Protein AF-A0A944GM24-F1 (afdb_monomer)

Structure (mmCIF, N/CA/C/O backbone):
data_AF-A0A944GM24-F1
#
_entry.id   AF-A0A944GM24-F1
#
loop_
_atom_site.group_PDB
_atom_site.id
_atom_site.type_symbol
_atom_site.label_atom_id
_atom_site.label_alt_id
_atom_site.label_comp_id
_atom_site.label_asym_id
_atom_site.label_entity_id
_atom_site.label_seq_id
_atom_site.pdbx_PDB_ins_code
_atom_site.Cartn_x
_atom_site.Cartn_y
_atom_site.Cartn_z
_atom_site.occupancy
_atom_site.B_iso_or_equiv
_atom_site.auth_seq_id
_atom_site.auth_comp_id
_atom_site.auth_asym_id
_atom_site.auth_atom_id
_atom_site.pdbx_PDB_model_num
ATOM 1 N N . GLU A 1 1 ? -12.596 6.179 4.462 1.00 97.06 1 GLU A N 1
ATOM 2 C CA . GLU A 1 1 ? -11.355 6.224 5.245 1.00 97.06 1 GLU A CA 1
ATO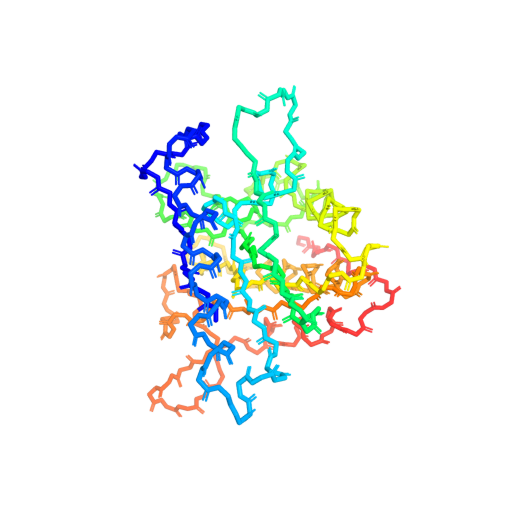M 3 C C . GLU A 1 1 ? -11.394 7.470 6.110 1.00 97.06 1 GLU A C 1
ATOM 5 O O . GLU A 1 1 ? -12.022 8.429 5.669 1.00 97.06 1 GLU A O 1
ATOM 10 N N . SER A 1 2 ? -10.866 7.433 7.333 1.00 98.25 2 SER A N 1
ATOM 11 C CA . SER A 1 2 ? -10.882 8.597 8.234 1.00 98.25 2 SER A CA 1
ATOM 12 C C . SER A 1 2 ? -9.931 9.701 7.777 1.00 98.25 2 SER A C 1
ATOM 14 O O . SER A 1 2 ? -10.325 10.863 7.761 1.00 98.25 2 SER A O 1
ATOM 16 N N . MET A 1 3 ? -8.694 9.343 7.432 1.00 98.31 3 MET A N 1
ATOM 17 C CA . MET A 1 3 ? -7.579 10.257 7.165 1.00 98.31 3 MET A CA 1
ATOM 18 C C . MET A 1 3 ? -6.589 9.622 6.175 1.00 98.31 3 MET A C 1
ATOM 20 O O . MET A 1 3 ? -6.655 8.416 5.954 1.00 98.31 3 MET A O 1
ATOM 24 N N . ASN A 1 4 ? -5.664 10.410 5.621 1.00 98.31 4 ASN A N 1
ATOM 25 C CA . ASN A 1 4 ? -4.615 9.935 4.713 1.00 98.31 4 ASN A CA 1
ATOM 26 C C . ASN A 1 4 ? -3.232 10.340 5.238 1.00 98.31 4 ASN A C 1
ATOM 28 O O . ASN A 1 4 ? -3.005 11.528 5.425 1.00 98.31 4 ASN A O 1
ATOM 32 N N . GLU A 1 5 ? -2.327 9.375 5.433 1.00 97.06 5 GLU A N 1
ATOM 33 C CA . GLU A 1 5 ? -0.905 9.604 5.766 1.00 97.06 5 GLU A CA 1
ATOM 34 C C . GLU A 1 5 ? -0.649 10.687 6.831 1.00 97.06 5 GLU A C 1
ATOM 36 O O . GLU A 1 5 ? 0.206 11.545 6.661 1.00 97.06 5 GLU A O 1
ATOM 41 N N . GLU A 1 6 ? -1.388 10.676 7.944 1.00 96.94 6 GLU A N 1
ATOM 42 C CA . GLU A 1 6 ? -1.215 11.694 8.990 1.00 96.94 6 GLU A CA 1
ATOM 43 C C . GLU A 1 6 ? 0.024 11.409 9.850 1.00 96.94 6 GLU A C 1
ATOM 45 O O . GLU A 1 6 ? 0.204 10.303 10.371 1.00 96.94 6 GLU A O 1
ATOM 50 N N . PHE A 1 7 ? 0.873 12.422 10.015 1.00 95.38 7 PHE A N 1
ATOM 51 C CA . PHE A 1 7 ? 2.084 12.417 10.840 1.00 95.38 7 PHE A CA 1
ATOM 52 C C . PHE A 1 7 ? 2.539 13.858 11.116 1.00 95.38 7 PHE A C 1
ATOM 54 O O . PHE A 1 7 ? 1.935 14.817 10.645 1.00 95.38 7 PHE A O 1
ATOM 61 N N . ASP A 1 8 ? 3.619 14.041 11.874 1.00 92.94 8 ASP A N 1
ATOM 62 C CA . ASP A 1 8 ? 4.132 15.370 12.248 1.00 92.94 8 ASP A CA 1
ATOM 63 C C . ASP A 1 8 ? 5.069 16.020 11.210 1.00 92.94 8 ASP A C 1
ATOM 65 O O . ASP A 1 8 ? 5.743 17.008 11.506 1.00 92.94 8 ASP A O 1
ATOM 69 N N . GLY A 1 9 ? 5.135 15.478 9.992 1.00 92.38 9 GLY A N 1
ATOM 70 C CA . GLY A 1 9 ? 6.045 15.950 8.947 1.00 92.38 9 GLY A CA 1
ATOM 71 C C . GLY A 1 9 ? 7.494 15.486 9.126 1.00 92.38 9 GLY A C 1
ATOM 72 O O . GLY A 1 9 ? 8.337 15.783 8.276 1.00 92.38 9 GLY A O 1
ATOM 73 N N . THR A 1 10 ? 7.805 14.737 10.190 1.00 89.56 10 THR A N 1
ATOM 74 C CA . THR A 1 10 ? 9.119 14.129 10.397 1.00 89.56 10 THR A CA 1
ATOM 75 C C . THR A 1 10 ? 9.062 12.629 10.118 1.00 89.56 10 THR A C 1
ATOM 77 O O . THR A 1 10 ? 8.205 11.905 10.614 1.00 89.56 10 THR A O 1
ATOM 80 N N . TYR A 1 11 ? 10.009 12.119 9.331 1.00 85.62 11 TYR A N 1
ATOM 81 C CA . TYR A 1 11 ? 10.118 10.681 9.033 1.00 85.62 11 TYR A CA 1
ATOM 82 C C . TYR A 1 11 ? 10.813 9.894 10.163 1.00 85.62 11 TYR A C 1
ATOM 84 O O . TYR A 1 11 ? 11.426 8.854 9.926 1.00 85.62 11 TYR A O 1
ATOM 92 N N . GLY A 1 12 ? 10.786 10.440 11.382 1.00 88.31 12 GLY A N 1
ATOM 93 C CA . GLY A 1 12 ? 11.351 9.837 12.582 1.00 88.31 12 GLY A CA 1
ATOM 94 C C . GLY A 1 12 ? 10.334 8.985 13.337 1.00 88.31 12 GLY A C 1
ATOM 95 O O . GLY A 1 12 ? 9.332 8.528 12.789 1.00 88.31 12 GLY A O 1
ATOM 96 N N . ASN A 1 13 ? 10.606 8.766 14.623 1.00 91.56 13 ASN A N 1
ATOM 97 C CA . ASN A 1 13 ? 9.678 8.062 15.503 1.00 91.56 13 ASN A CA 1
ATOM 98 C C . ASN A 1 13 ? 8.390 8.879 15.705 1.00 91.56 13 ASN A C 1
ATOM 100 O O . ASN A 1 13 ? 8.479 10.105 15.788 1.00 91.56 13 ASN A O 1
ATOM 104 N N . PRO A 1 14 ? 7.223 8.227 15.873 1.00 94.19 14 PRO A N 1
ATOM 105 C CA . PRO A 1 14 ? 5.972 8.925 16.130 1.00 94.19 14 PRO A CA 1
ATOM 106 C C . PRO A 1 14 ? 6.039 9.810 17.376 1.00 94.19 14 PRO A C 1
ATOM 108 O O . PRO A 1 14 ? 6.436 9.354 18.452 1.00 94.19 14 PRO A O 1
ATOM 111 N N . SER A 1 15 ? 5.579 11.053 17.252 1.00 95.19 15 SER A N 1
ATOM 112 C CA . SER A 1 15 ? 5.287 11.898 18.409 1.00 95.19 15 SER A CA 1
ATOM 113 C C . SER A 1 15 ? 4.112 11.314 19.194 1.00 95.19 15 SER A C 1
ATOM 115 O O . SER A 1 15 ? 3.032 11.104 18.641 1.00 95.19 15 SER A O 1
ATOM 117 N N . VAL A 1 16 ? 4.299 11.086 20.499 1.00 95.88 16 VAL A N 1
ATOM 118 C CA . VAL A 1 16 ? 3.277 10.499 21.387 1.00 95.88 16 VAL A CA 1
ATOM 119 C C . VAL A 1 16 ? 1.961 11.263 21.311 1.00 95.88 16 VAL A C 1
ATOM 121 O O . VAL A 1 16 ? 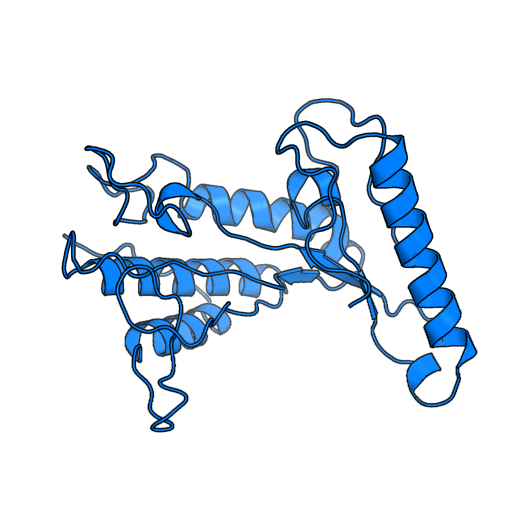0.906 10.673 21.083 1.00 95.88 16 VAL A O 1
ATOM 124 N N . THR A 1 17 ? 2.023 12.587 21.463 1.00 97.00 17 THR A N 1
ATOM 125 C CA . THR A 1 17 ? 0.839 13.449 21.434 1.00 97.00 17 THR A CA 1
ATOM 126 C C . THR A 1 17 ? 0.143 13.386 20.081 1.00 97.00 17 THR A C 1
ATOM 128 O O . THR A 1 17 ? -1.070 13.213 20.023 1.00 97.00 17 THR A O 1
ATOM 131 N N . ALA A 1 18 ? 0.897 13.493 18.985 1.00 97.06 18 ALA A N 1
ATOM 132 C CA . ALA A 1 18 ? 0.304 13.491 17.654 1.00 97.06 18 ALA A CA 1
ATOM 133 C C . ALA A 1 18 ? -0.292 12.118 17.297 1.00 97.06 18 ALA A C 1
ATOM 135 O O . ALA A 1 18 ? -1.360 12.060 16.695 1.00 97.06 18 ALA A O 1
ATOM 136 N N . TYR A 1 19 ? 0.334 11.011 17.711 1.00 97.75 19 TYR A N 1
ATOM 137 C CA . TYR A 1 19 ? -0.204 9.680 17.433 1.00 97.75 19 TYR A CA 1
ATOM 138 C C . TYR A 1 19 ? -1.477 9.410 18.251 1.00 97.75 19 TYR A C 1
ATOM 140 O O . TYR A 1 19 ? -2.454 8.876 17.727 1.00 97.75 19 TYR A O 1
ATOM 148 N N . ASN A 1 20 ? -1.527 9.860 19.508 1.00 98.19 20 ASN A N 1
ATOM 149 C CA . ASN A 1 20 ? -2.762 9.803 20.291 1.00 98.19 20 ASN A CA 1
ATOM 150 C C . ASN A 1 20 ? -3.883 10.640 19.656 1.00 98.19 20 ASN A C 1
ATOM 152 O O . ASN A 1 20 ? -5.012 10.163 19.586 1.00 98.19 20 ASN A O 1
ATOM 156 N N . ASN A 1 21 ? -3.573 11.810 19.085 1.00 98.19 21 ASN A N 1
ATOM 157 C CA . ASN A 1 21 ? -4.565 12.588 18.338 1.00 98.19 21 ASN A CA 1
ATOM 158 C C . ASN A 1 21 ? -5.114 11.816 17.125 1.00 98.19 21 ASN A C 1
ATOM 160 O O . ASN A 1 21 ? -6.315 11.853 16.883 1.00 98.19 21 ASN A O 1
ATOM 164 N N . ILE A 1 22 ? -4.276 11.076 16.386 1.00 98.38 22 ILE A N 1
ATOM 165 C CA . ILE A 1 22 ? -4.735 10.211 15.280 1.00 98.38 22 ILE A CA 1
ATOM 166 C C . ILE A 1 22 ? -5.699 9.130 15.795 1.00 98.38 22 ILE A C 1
ATOM 168 O O . ILE A 1 22 ? -6.727 8.870 15.167 1.00 98.38 22 ILE A O 1
ATOM 172 N N . ASN A 1 23 ? -5.409 8.517 16.948 1.00 98.69 23 ASN A N 1
ATOM 173 C CA . ASN A 1 23 ? -6.317 7.550 17.572 1.00 98.69 23 ASN A CA 1
ATOM 174 C C . ASN A 1 23 ? -7.663 8.200 17.953 1.00 98.69 23 ASN A C 1
ATOM 176 O O . ASN A 1 23 ? -8.719 7.637 17.653 1.00 98.69 23 ASN A O 1
ATOM 180 N N . ASP A 1 24 ? -7.640 9.406 18.526 1.00 98.75 24 ASP A N 1
ATOM 181 C CA . ASP A 1 24 ? -8.852 10.160 18.866 1.00 98.75 24 ASP A CA 1
ATOM 182 C C . ASP A 1 24 ? -9.658 10.529 17.610 1.00 98.75 24 ASP A C 1
ATOM 184 O O . ASP A 1 24 ? -10.877 10.346 17.569 1.00 98.75 24 ASP A O 1
ATOM 188 N N . TYR A 1 25 ? -8.995 10.981 16.542 1.00 98.75 25 TYR A N 1
ATOM 189 C CA . TYR A 1 25 ? -9.638 11.293 15.263 1.00 98.75 25 TYR A CA 1
ATOM 190 C C . TYR A 1 25 ? -10.283 10.059 14.627 1.00 98.75 25 TYR A C 1
ATOM 192 O O . TYR A 1 25 ? -11.400 10.148 14.110 1.00 98.75 25 TYR A O 1
ATOM 200 N N . ASN A 1 26 ? -9.638 8.893 14.714 1.00 98.88 26 ASN A N 1
ATOM 201 C CA . ASN A 1 26 ? -10.223 7.629 14.272 1.00 98.88 26 ASN A CA 1
ATOM 202 C C . ASN A 1 26 ? -11.502 7.283 15.051 1.00 98.88 26 ASN A C 1
ATOM 204 O O . ASN A 1 26 ? -12.493 6.887 14.431 1.00 98.88 26 ASN A O 1
ATOM 208 N N . GLN A 1 27 ? -11.521 7.465 16.376 1.00 98.88 27 GLN A N 1
ATOM 209 C CA . GLN A 1 27 ? -12.725 7.221 17.180 1.00 98.88 27 GLN A CA 1
ATOM 210 C C . GLN A 1 27 ? -13.845 8.212 16.837 1.00 98.88 27 GLN A C 1
ATOM 212 O O . GLN A 1 27 ? -14.970 7.790 16.569 1.00 98.88 27 GLN A O 1
ATOM 217 N N . ILE A 1 28 ? -13.531 9.510 16.752 1.00 98.81 28 ILE A N 1
ATOM 218 C CA . ILE A 1 28 ? -14.494 10.560 16.379 1.00 98.81 28 ILE A CA 1
ATOM 219 C C . ILE A 1 28 ? -15.115 10.262 15.010 1.00 98.81 28 ILE A C 1
ATOM 221 O O . ILE A 1 28 ? -16.330 10.395 14.834 1.00 98.81 28 ILE A O 1
ATOM 225 N N . PHE A 1 29 ? -14.306 9.835 14.039 1.00 98.81 29 PHE A N 1
ATOM 226 C CA . PHE A 1 29 ? -14.782 9.436 12.718 1.00 98.81 29 PHE A CA 1
ATOM 227 C C . PHE A 1 29 ? -15.780 8.274 12.792 1.00 98.81 29 PHE A C 1
ATOM 229 O O . PHE A 1 29 ? -16.861 8.361 12.202 1.00 98.81 29 PHE A O 1
ATOM 236 N N . VAL A 1 30 ? -15.446 7.205 13.523 1.00 98.75 30 VAL A N 1
ATOM 237 C CA . VAL A 1 30 ? -16.335 6.046 13.682 1.00 98.75 30 VAL A CA 1
ATOM 238 C C . VAL A 1 30 ? -17.646 6.467 14.334 1.00 98.75 30 VAL A C 1
ATOM 240 O O . VAL A 1 30 ? -18.709 6.219 13.761 1.00 98.75 30 VAL A O 1
ATOM 243 N N . ASP A 1 31 ? -17.589 7.166 15.466 1.00 98.56 31 ASP A N 1
ATOM 244 C CA . ASP A 1 31 ? -18.777 7.590 16.211 1.00 98.56 31 ASP A CA 1
ATOM 245 C C . ASP A 1 31 ? -19.690 8.471 15.355 1.00 98.56 31 ASP A C 1
ATOM 247 O O . ASP A 1 31 ? -20.898 8.237 15.276 1.00 98.56 31 ASP A O 1
ATOM 251 N N . THR A 1 32 ? -19.104 9.429 14.633 1.00 98.50 32 THR A N 1
ATOM 252 C CA . THR A 1 32 ? -19.837 10.342 13.746 1.00 98.50 32 THR A CA 1
ATOM 253 C C . THR A 1 32 ? -20.553 9.582 12.632 1.00 98.50 32 THR A C 1
ATOM 255 O O . THR A 1 32 ? -21.743 9.796 12.383 1.00 98.50 32 THR A O 1
ATOM 258 N N . VAL A 1 33 ? -19.857 8.657 11.963 1.00 98.44 33 VAL A N 1
ATOM 259 C CA . VAL A 1 33 ? -20.449 7.882 10.866 1.00 98.44 33 VAL A CA 1
ATOM 260 C C . VAL A 1 33 ? -21.531 6.934 11.386 1.00 98.44 33 VAL A C 1
ATOM 262 O O . VAL A 1 33 ? -22.576 6.796 10.746 1.00 98.44 33 VAL A O 1
ATOM 265 N N . ARG A 1 34 ? -21.334 6.304 12.550 1.00 98.25 34 ARG A N 1
ATOM 266 C CA . ARG A 1 34 ? -22.334 5.411 13.155 1.00 98.25 34 ARG A CA 1
ATOM 267 C C . ARG A 1 34 ? -23.576 6.171 13.617 1.00 98.25 34 ARG A C 1
ATOM 269 O O . ARG A 1 34 ? -24.685 5.710 13.343 1.00 98.25 34 ARG A O 1
ATOM 276 N N . ALA A 1 35 ? -23.409 7.345 14.225 1.00 97.69 35 ALA A N 1
ATOM 277 C CA . ALA A 1 35 ? -24.509 8.196 14.678 1.00 97.69 35 ALA A CA 1
ATOM 278 C C . ALA A 1 35 ? -25.410 8.677 13.528 1.00 97.69 35 ALA A C 1
ATOM 280 O O . ALA A 1 35 ? -26.613 8.843 13.718 1.00 97.69 35 ALA A O 1
ATOM 281 N N . ALA A 1 36 ? -24.865 8.829 12.316 1.00 97.94 36 ALA A N 1
ATOM 282 C CA . ALA A 1 36 ? -25.648 9.191 11.133 1.00 97.94 36 ALA A CA 1
ATOM 283 C C . ALA A 1 36 ? -26.685 8.121 10.717 1.00 97.94 36 ALA A C 1
ATOM 285 O O . ALA A 1 36 ? -27.578 8.412 9.920 1.00 97.94 36 ALA A O 1
ATOM 286 N N . GLY A 1 37 ? -26.590 6.889 11.232 1.00 95.88 37 GLY A N 1
ATOM 287 C CA . GLY A 1 37 ? -27.587 5.839 11.024 1.00 95.88 37 GLY A CA 1
ATOM 288 C C . GLY A 1 37 ? -27.744 5.380 9.566 1.00 95.88 37 GLY A C 1
ATOM 289 O O . GLY A 1 37 ? -26.858 5.532 8.720 1.00 95.88 37 GLY A O 1
ATOM 290 N N . GLY A 1 38 ? -28.880 4.743 9.264 1.00 96.62 38 GLY A N 1
ATOM 291 C CA . GLY A 1 38 ? -29.167 4.193 7.935 1.00 96.62 38 GLY A CA 1
ATOM 292 C C . GLY A 1 38 ? -28.074 3.232 7.448 1.00 96.62 38 GLY A C 1
ATOM 293 O O . GLY A 1 38 ? -27.567 2.410 8.208 1.00 96.62 38 GLY A O 1
ATOM 294 N N . LYS A 1 39 ? -27.654 3.365 6.183 1.00 96.75 39 LYS A N 1
ATOM 295 C CA . LYS A 1 39 ? -26.582 2.531 5.604 1.00 96.75 39 LYS A CA 1
ATOM 296 C C . LYS A 1 39 ? -25.211 2.742 6.259 1.00 96.75 39 LYS A C 1
ATOM 298 O O . LYS A 1 39 ? -24.320 1.923 6.058 1.00 96.75 39 LYS A O 1
ATOM 303 N N . ASN A 1 40 ? -25.018 3.821 7.019 1.00 97.81 40 ASN A N 1
ATOM 304 C CA . ASN A 1 40 ? -23.754 4.081 7.705 1.00 97.81 40 ASN A CA 1
ATOM 305 C C . ASN A 1 40 ? -23.592 3.233 8.970 1.00 97.81 40 ASN A C 1
ATOM 307 O O . ASN A 1 40 ? -22.461 2.982 9.383 1.00 97.81 40 ASN A O 1
ATOM 311 N N . ALA A 1 41 ? -24.694 2.721 9.530 1.00 95.38 41 ALA A N 1
ATOM 312 C CA . ALA A 1 41 ? -24.655 1.828 10.679 1.00 95.38 41 ALA A CA 1
ATOM 313 C C . ALA A 1 41 ? -23.935 0.508 10.367 1.00 95.38 41 ALA A C 1
ATOM 315 O O . ALA A 1 41 ? -23.308 -0.039 11.255 1.00 95.38 41 ALA A O 1
ATOM 316 N N . ASP A 1 42 ? -23.960 0.016 9.124 1.00 95.88 42 ASP A N 1
ATOM 317 C CA . ASP A 1 42 ? -23.342 -1.272 8.759 1.00 95.88 42 ASP A CA 1
ATOM 318 C C . ASP A 1 42 ? -22.222 -1.126 7.709 1.00 95.88 42 ASP A C 1
ATOM 320 O O . ASP A 1 42 ? -21.752 -2.102 7.119 1.00 95.88 42 ASP A O 1
ATOM 324 N N . ARG A 1 43 ? -21.773 0.110 7.463 1.00 98.00 43 ARG A N 1
ATOM 325 C CA . ARG A 1 43 ? -20.691 0.421 6.523 1.00 98.00 43 ARG A CA 1
ATOM 326 C C . ARG A 1 43 ? -19.339 -0.018 7.090 1.00 98.00 43 ARG A C 1
ATOM 328 O O . ARG A 1 43 ? -19.021 0.332 8.225 1.00 98.00 43 ARG A O 1
ATOM 335 N N . TYR A 1 44 ? -18.515 -0.695 6.291 1.00 98.12 44 TYR A N 1
ATOM 336 C CA . TYR A 1 44 ? -17.103 -0.878 6.637 1.00 98.12 44 TYR A CA 1
ATOM 337 C C . TYR A 1 44 ? -16.367 0.461 6.631 1.00 98.12 44 TYR A C 1
ATOM 339 O O . TYR A 1 44 ? -16.469 1.224 5.669 1.00 98.12 44 TYR A O 1
ATOM 347 N N . LEU A 1 45 ? -15.643 0.739 7.709 1.00 98.69 45 LEU A N 1
ATOM 348 C CA . LEU A 1 45 ? -14.855 1.951 7.881 1.00 98.69 45 LEU A CA 1
ATOM 349 C C . LEU A 1 45 ? -13.374 1.592 7.857 1.00 98.69 45 LEU A C 1
ATOM 351 O O . LEU A 1 45 ? -12.968 0.589 8.433 1.00 98.69 45 LEU A O 1
ATOM 355 N N . LEU A 1 46 ? -12.592 2.400 7.153 1.00 98.69 46 LEU A N 1
ATOM 356 C CA . LEU A 1 46 ? -11.156 2.216 6.980 1.00 98.69 46 LEU A CA 1
ATOM 357 C C . LEU A 1 46 ? -10.432 3.259 7.834 1.00 98.69 46 LEU A C 1
A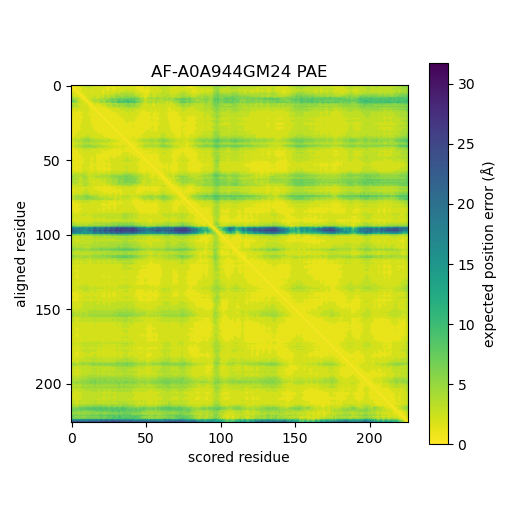TOM 359 O O . LEU A 1 46 ? -10.797 4.436 7.753 1.00 98.69 46 LEU A O 1
ATOM 363 N N . VAL A 1 47 ? -9.471 2.830 8.652 1.00 98.75 47 VAL A N 1
ATOM 364 C CA . VAL A 1 47 ? -8.736 3.698 9.587 1.00 98.75 47 VAL A CA 1
ATOM 365 C C . VAL A 1 47 ? -7.223 3.458 9.489 1.00 98.75 47 VAL A C 1
ATOM 367 O O . VAL A 1 47 ? -6.803 2.296 9.492 1.00 98.75 47 VAL A O 1
ATOM 370 N N . PRO A 1 48 ? -6.397 4.512 9.379 1.00 98.69 48 PRO A N 1
ATOM 371 C CA . PRO A 1 48 ? -4.946 4.398 9.324 1.00 98.69 48 PRO A CA 1
ATOM 372 C C . PRO A 1 48 ? -4.294 4.535 10.708 1.00 98.69 48 PRO A C 1
ATOM 374 O O . PRO A 1 48 ? -4.867 5.120 11.633 1.00 98.69 48 PRO A O 1
ATOM 377 N N . GLY A 1 49 ? -3.064 4.028 10.816 1.00 98.06 49 GLY A N 1
ATOM 378 C CA . GLY A 1 49 ? -2.108 4.403 11.862 1.00 98.06 49 GLY A CA 1
ATOM 379 C C . GLY A 1 49 ? -1.194 5.558 11.431 1.00 98.06 49 GLY A C 1
ATOM 380 O O . GLY A 1 49 ? -1.458 6.245 10.444 1.00 98.06 49 GLY A O 1
ATOM 381 N N . TRP A 1 50 ? -0.098 5.764 12.166 1.00 98.00 50 TRP A N 1
ATOM 382 C CA . TRP A 1 50 ? 0.866 6.842 11.907 1.00 98.00 50 TRP A CA 1
ATOM 383 C C . TRP A 1 50 ? 1.489 6.737 10.513 1.00 98.00 50 TRP A C 1
ATOM 385 O O . TRP A 1 50 ? 2.104 5.720 10.186 1.00 98.00 50 TRP A O 1
ATOM 395 N N . ASN A 1 51 ? 1.352 7.796 9.712 1.00 97.56 51 ASN A N 1
ATOM 396 C CA . ASN A 1 51 ? 1.854 7.906 8.341 1.00 97.56 51 ASN A CA 1
ATOM 397 C C . ASN A 1 51 ? 1.458 6.735 7.420 1.00 97.56 51 ASN A C 1
ATOM 399 O O . ASN A 1 51 ? 2.162 6.446 6.458 1.00 97.56 51 ASN A O 1
ATOM 403 N N . THR A 1 52 ? 0.400 5.981 7.751 1.00 98.31 52 THR A N 1
ATOM 404 C CA . THR A 1 52 ? 0.079 4.685 7.112 1.00 98.31 52 THR A CA 1
ATOM 405 C C . THR A 1 52 ? 1.256 3.687 7.071 1.00 98.31 52 THR A C 1
ATOM 407 O O . THR A 1 52 ? 1.251 2.736 6.287 1.00 98.31 52 THR A O 1
ATOM 410 N N . ASP A 1 53 ? 2.264 3.866 7.935 1.00 98.44 53 ASP A N 1
ATOM 411 C CA . ASP A 1 53 ? 3.454 3.019 7.995 1.00 98.44 53 ASP A CA 1
ATOM 412 C C . ASP A 1 53 ? 3.118 1.681 8.653 1.00 98.44 53 ASP A C 1
ATOM 414 O O . ASP A 1 53 ? 2.528 1.619 9.736 1.00 98.44 53 ASP A O 1
ATOM 418 N N . ILE A 1 54 ? 3.536 0.585 8.021 1.00 98.75 54 ILE A N 1
ATOM 419 C CA . ILE A 1 54 ? 3.230 -0.766 8.495 1.00 98.75 54 ILE A CA 1
ATOM 420 C C . ILE A 1 54 ? 3.853 -1.035 9.870 1.00 98.75 54 ILE A C 1
ATOM 422 O O . ILE A 1 54 ? 3.203 -1.639 10.722 1.00 98.75 54 ILE A O 1
ATOM 426 N N . ASN A 1 55 ? 5.088 -0.601 10.129 1.00 98.19 55 ASN A N 1
ATOM 427 C CA . ASN A 1 55 ? 5.764 -0.887 11.396 1.00 98.19 55 ASN A CA 1
ATOM 428 C C . ASN A 1 55 ? 5.116 -0.112 12.546 1.00 98.19 55 ASN A C 1
ATOM 430 O O . ASN A 1 55 ? 4.838 -0.697 13.590 1.00 98.19 55 ASN A O 1
ATOM 434 N N . PHE A 1 56 ? 4.834 1.178 12.354 1.00 98.12 56 PHE A N 1
ATOM 435 C CA . PHE A 1 56 ? 4.199 2.002 13.383 1.00 98.12 56 PHE A CA 1
ATOM 436 C C . PHE A 1 56 ? 2.731 1.657 13.597 1.00 98.12 56 PHE A C 1
ATOM 438 O O . PHE A 1 56 ? 2.250 1.756 14.726 1.00 98.12 56 PHE A O 1
ATOM 445 N N . THR A 1 57 ? 2.028 1.221 12.551 1.00 98.44 57 THR A N 1
ATOM 446 C CA . THR A 1 57 ? 0.643 0.754 12.665 1.00 98.44 57 THR A CA 1
ATOM 447 C C . THR A 1 57 ? 0.614 -0.562 13.446 1.00 98.44 57 THR A C 1
ATOM 449 O O . THR A 1 57 ? -0.019 -0.635 14.495 1.00 98.44 57 THR A O 1
ATOM 452 N N . THR A 1 58 ? 1.392 -1.569 13.029 1.00 98.25 58 THR A N 1
ATOM 453 C CA . THR A 1 58 ? 1.441 -2.891 13.695 1.00 98.25 58 THR A CA 1
ATOM 454 C C . THR A 1 58 ? 2.091 -2.867 15.080 1.00 98.25 58 THR A C 1
ATOM 456 O O . THR A 1 58 ? 1.890 -3.789 15.870 1.00 98.25 58 THR A O 1
ATOM 459 N N . GLY A 1 59 ? 2.880 -1.832 15.378 1.00 96.88 59 GLY A N 1
ATOM 460 C CA . GLY A 1 59 ? 3.715 -1.750 16.572 1.00 96.88 59 GLY A CA 1
ATOM 461 C C . GLY A 1 59 ? 4.959 -2.643 16.514 1.00 96.88 59 GLY A C 1
ATOM 462 O O . GLY A 1 59 ? 5.714 -2.691 17.482 1.00 96.88 59 GLY A O 1
ATOM 463 N N . GLU A 1 60 ? 5.200 -3.341 15.399 1.00 96.00 60 GLU A N 1
ATOM 464 C CA . GLU A 1 60 ? 6.368 -4.201 15.206 1.00 96.00 60 GLU A CA 1
ATOM 465 C C . GLU A 1 60 ? 7.593 -3.388 14.773 1.00 96.00 60 GLU A C 1
ATOM 467 O O . GLU A 1 60 ? 8.089 -3.487 13.642 1.00 96.00 60 GLU A O 1
ATOM 472 N N . VAL A 1 61 ? 8.101 -2.590 15.703 1.00 91.38 61 VAL A N 1
ATOM 473 C CA . VAL A 1 61 ? 9.396 -1.912 15.613 1.00 91.38 61 VAL A CA 1
ATOM 474 C C . VAL A 1 61 ? 10.391 -2.577 16.572 1.00 91.38 61 VAL A C 1
ATOM 476 O O . VAL A 1 61 ? 10.006 -3.240 17.529 1.00 91.38 61 VAL A O 1
ATOM 479 N N . GLY A 1 62 ? 11.695 -2.463 16.312 1.00 93.81 62 GLY A N 1
ATOM 480 C CA . GLY A 1 62 ? 12.742 -3.139 17.102 1.00 93.81 62 GLY A CA 1
ATOM 481 C C . GLY A 1 62 ? 12.987 -2.562 18.507 1.00 93.81 62 GLY A C 1
ATOM 482 O O . GLY A 1 62 ? 14.061 -2.774 19.062 1.00 93.81 62 GLY A O 1
ATOM 483 N N . TYR A 1 63 ? 12.047 -1.783 19.038 1.00 93.12 63 TYR A N 1
ATOM 484 C CA . TYR A 1 63 ? 12.100 -1.060 20.309 1.00 93.12 63 TYR A CA 1
ATOM 485 C C . TYR A 1 63 ? 10.666 -0.818 20.812 1.00 93.12 63 TYR A C 1
ATOM 487 O O . TYR A 1 63 ? 9.710 -1.103 20.100 1.00 93.12 63 TYR A O 1
ATOM 495 N N . GLU A 1 64 ? 10.485 -0.307 22.029 1.00 92.94 64 GLU A N 1
ATOM 496 C CA . GLU A 1 64 ? 9.140 -0.010 22.539 1.00 92.94 64 GLU A CA 1
ATOM 497 C C . GLU A 1 64 ? 8.649 1.355 22.038 1.00 92.94 64 GLU A C 1
ATOM 499 O O . GLU A 1 64 ? 9.332 2.365 22.207 1.00 92.94 64 GLU A O 1
ATOM 504 N N . LEU A 1 65 ? 7.461 1.391 21.428 1.00 93.94 65 LEU A N 1
ATOM 505 C CA . LEU A 1 65 ? 6.790 2.646 21.078 1.00 93.94 65 LEU A CA 1
ATOM 506 C C . LEU A 1 65 ? 6.046 3.210 22.285 1.00 93.94 65 LEU A C 1
ATOM 508 O O . LEU A 1 65 ? 5.241 2.511 22.898 1.00 93.94 65 LEU A O 1
ATOM 512 N N . GLU A 1 66 ? 6.243 4.498 22.548 1.00 92.81 66 GLU A N 1
ATOM 513 C CA . GLU A 1 66 ? 5.532 5.224 23.605 1.00 92.81 66 GLU A CA 1
ATOM 514 C C . GLU A 1 66 ? 4.046 5.464 23.277 1.00 92.81 66 GLU A C 1
ATOM 516 O O . GLU A 1 66 ? 3.214 5.515 24.180 1.00 92.81 66 GLU A O 1
ATOM 521 N N . ALA A 1 67 ? 3.694 5.562 21.991 1.00 93.44 67 ALA A N 1
ATOM 522 C CA . ALA A 1 67 ? 2.315 5.584 21.506 1.00 93.44 67 ALA A CA 1
ATOM 523 C C . ALA A 1 67 ? 2.137 4.582 20.363 1.00 93.44 67 ALA A C 1
ATOM 525 O O . ALA A 1 67 ? 3.015 4.430 19.511 1.00 93.44 67 ALA A O 1
ATOM 526 N N . LYS A 1 68 ? 0.997 3.890 20.351 1.00 95.38 68 LYS A N 1
ATOM 527 C CA . LYS A 1 68 ? 0.691 2.806 19.409 1.00 95.38 68 LYS A CA 1
ATOM 528 C C . LYS A 1 68 ? -0.670 3.048 18.771 1.00 95.38 68 LYS A C 1
ATOM 530 O O . LYS A 1 68 ? -1.525 3.716 19.352 1.00 95.38 68 LYS A O 1
ATOM 535 N N . PHE A 1 69 ? -0.874 2.475 17.591 1.00 98.19 69 PHE A N 1
ATOM 536 C CA . PHE A 1 69 ? -2.180 2.483 16.949 1.00 98.19 69 PHE A CA 1
ATOM 537 C C . PHE A 1 69 ? -3.218 1.762 17.817 1.00 98.19 69 PHE A C 1
ATOM 539 O O . PHE A 1 69 ? -2.980 0.648 18.294 1.00 98.19 69 PHE A O 1
ATOM 546 N N . VAL A 1 70 ? -4.384 2.385 17.977 1.00 98.12 70 VAL A N 1
ATOM 547 C CA . VAL A 1 70 ? -5.541 1.802 18.655 1.00 98.12 70 VAL A CA 1
ATOM 548 C C . VAL A 1 70 ? -6.672 1.670 17.646 1.00 98.12 70 VAL A C 1
ATOM 550 O O . VAL A 1 70 ? -7.110 2.650 17.047 1.00 98.12 70 VAL A O 1
ATOM 553 N N . ILE A 1 71 ? -7.167 0.445 17.469 1.00 98.38 71 ILE A N 1
ATOM 554 C CA . ILE A 1 71 ? -8.374 0.211 16.675 1.00 98.38 71 ILE A CA 1
ATOM 555 C C . ILE A 1 71 ? -9.547 0.873 17.416 1.00 98.38 71 ILE A C 1
ATOM 557 O O . ILE A 1 71 ? -9.767 0.538 18.584 1.00 98.38 71 ILE A O 1
ATOM 561 N N . PRO A 1 72 ? -10.299 1.788 16.777 1.00 98.19 72 PRO A N 1
ATOM 562 C CA . PRO A 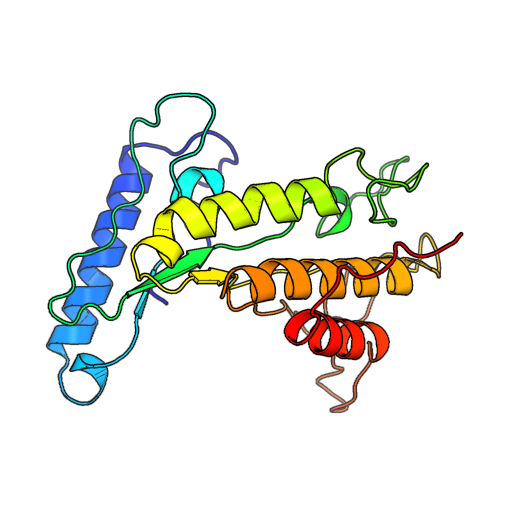1 72 ? -11.415 2.459 17.426 1.00 98.19 72 PRO A CA 1
ATOM 563 C C . PRO A 1 72 ? -12.489 1.449 17.827 1.00 98.19 72 PRO A C 1
ATOM 565 O O . PRO A 1 72 ? -12.739 0.457 17.135 1.00 98.19 72 PRO A O 1
ATOM 568 N N . ASN A 1 73 ? -13.154 1.723 18.943 1.00 97.81 73 ASN A N 1
ATOM 569 C CA . ASN A 1 73 ? -14.285 0.932 19.383 1.00 97.81 73 ASN A CA 1
ATOM 570 C C . ASN A 1 73 ? -15.446 1.118 18.399 1.00 97.81 73 ASN A C 1
ATOM 572 O O . ASN A 1 73 ? -15.968 2.219 18.230 1.00 97.81 73 ASN A O 1
ATOM 576 N N . ASP A 1 74 ? -15.862 0.023 17.772 1.00 97.25 74 ASP A N 1
ATOM 577 C CA . ASP A 1 74 ? -16.996 -0.016 16.860 1.00 97.25 74 ASP A CA 1
ATOM 578 C C . ASP A 1 74 ? -17.939 -1.141 17.275 1.00 97.25 74 ASP A C 1
ATOM 580 O O . ASP A 1 74 ? -17.642 -2.321 17.085 1.00 97.25 74 ASP A O 1
ATOM 584 N N . SER A 1 75 ? -19.125 -0.774 17.766 1.00 91.25 75 SER A N 1
ATOM 585 C CA . SER A 1 75 ? -20.184 -1.731 18.133 1.00 91.25 75 SER A CA 1
ATOM 586 C C . SER A 1 75 ? -20.592 -2.675 16.994 1.00 91.25 75 SER A C 1
ATOM 588 O O . SER A 1 75 ? -21.233 -3.699 17.227 1.00 91.25 75 SER A O 1
ATOM 590 N N . LYS A 1 76 ? -20.235 -2.333 15.752 1.00 94.50 76 LYS A N 1
ATOM 591 C CA . LYS A 1 76 ? -20.560 -3.095 14.548 1.00 94.50 76 LYS A CA 1
ATOM 592 C C . LYS A 1 76 ? -19.463 -4.067 14.139 1.00 94.50 76 LYS A C 1
ATOM 594 O O . LYS A 1 76 ? -19.742 -4.941 13.321 1.00 94.50 76 LYS A O 1
ATOM 599 N N . GLY A 1 77 ? -18.248 -3.918 14.672 1.00 94.62 77 GLY A N 1
ATOM 600 C CA . GLY A 1 77 ? -17.093 -4.734 14.300 1.00 94.62 77 GLY A CA 1
ATOM 601 C C . GLY A 1 77 ? -16.751 -4.650 12.809 1.00 94.62 77 GLY A C 1
ATOM 602 O O . GLY A 1 77 ? -16.311 -5.635 12.223 1.00 94.62 77 GLY A O 1
ATOM 603 N N . ARG A 1 78 ? -17.003 -3.504 12.161 1.00 97.56 78 ARG A N 1
ATOM 604 C CA . ARG A 1 78 ? -16.803 -3.306 10.715 1.00 97.56 78 ARG A CA 1
ATOM 605 C C . ARG A 1 78 ? -15.703 -2.284 10.456 1.00 97.56 78 ARG A C 1
ATOM 607 O O . ARG A 1 78 ? -15.894 -1.328 9.702 1.00 97.56 78 ARG A O 1
ATOM 614 N N . ILE A 1 79 ? -14.555 -2.514 11.083 1.00 98.38 79 ILE A N 1
ATOM 615 C CA . ILE A 1 79 ? -13.332 -1.734 10.903 1.00 98.38 79 ILE A CA 1
ATOM 616 C C . ILE A 1 79 ? -12.340 -2.522 10.043 1.00 98.38 79 ILE A C 1
ATOM 618 O O . ILE A 1 79 ? -12.163 -3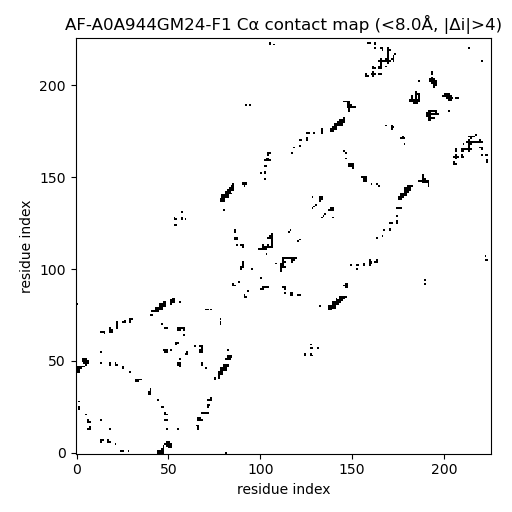.726 10.223 1.00 98.38 79 ILE A O 1
ATOM 622 N N . MET A 1 80 ? -11.702 -1.832 9.103 1.00 98.69 80 MET A N 1
ATOM 623 C CA . MET A 1 80 ? -10.546 -2.302 8.341 1.00 98.69 80 MET A CA 1
ATOM 624 C C . MET A 1 80 ? -9.370 -1.354 8.575 1.00 98.69 80 MET A C 1
ATOM 626 O O . MET A 1 80 ? -9.573 -0.172 8.858 1.00 98.69 80 MET A O 1
ATOM 630 N N . ILE A 1 81 ? -8.152 -1.870 8.445 1.00 98.81 81 ILE A N 1
ATOM 631 C CA . ILE A 1 81 ? -6.915 -1.123 8.687 1.00 98.81 81 ILE A CA 1
ATOM 632 C C . ILE A 1 81 ? -6.338 -0.634 7.361 1.00 98.81 81 ILE A C 1
ATOM 634 O O . ILE A 1 81 ? -6.243 -1.419 6.414 1.00 98.81 81 ILE A O 1
ATOM 638 N N . SER A 1 82 ? -5.960 0.643 7.308 1.00 98.69 82 SER A N 1
ATOM 639 C CA . SER A 1 82 ? -5.301 1.263 6.157 1.00 98.69 82 SER A CA 1
ATOM 640 C C . SER A 1 82 ? -3.806 1.404 6.387 1.00 98.69 82 SER A C 1
ATOM 642 O O . SER A 1 82 ? -3.381 1.895 7.435 1.00 98.69 82 SER A O 1
ATOM 644 N N . VAL A 1 83 ? -3.018 0.997 5.400 1.00 98.94 83 VAL A N 1
ATOM 645 C CA . VAL A 1 83 ? -1.564 1.201 5.338 1.00 98.94 83 VAL A CA 1
ATOM 646 C C . VAL A 1 83 ? -1.151 1.475 3.894 1.00 98.94 83 VAL A C 1
ATOM 648 O O . VAL A 1 83 ? -1.863 1.060 2.985 1.00 98.94 83 VAL A O 1
ATOM 651 N N . HIS A 1 84 ? -0.003 2.100 3.652 1.00 98.88 84 HIS A N 1
ATOM 652 C CA . HIS A 1 84 ? 0.552 2.278 2.305 1.00 98.88 84 HIS A CA 1
ATOM 653 C C . HIS A 1 84 ? 1.870 1.511 2.144 1.00 98.88 84 HIS A C 1
ATOM 655 O O . HIS A 1 84 ? 2.511 1.114 3.123 1.00 98.88 84 HIS A O 1
ATOM 661 N N . TYR A 1 85 ? 2.281 1.253 0.898 1.00 98.88 85 TYR A N 1
ATOM 662 C CA . TYR A 1 85 ? 3.506 0.512 0.606 1.00 98.88 85 TYR A CA 1
ATOM 663 C C . TYR A 1 85 ? 4.269 1.050 -0.613 1.00 98.88 85 TYR A C 1
ATOM 665 O O . TYR A 1 85 ? 3.941 0.758 -1.761 1.00 98.88 85 TYR A O 1
ATOM 673 N N . TYR A 1 86 ? 5.372 1.756 -0.350 1.00 98.50 86 TYR A N 1
ATOM 674 C CA . TYR A 1 86 ? 6.284 2.297 -1.370 1.00 98.50 86 TYR A CA 1
ATOM 675 C C . TYR A 1 86 ? 7.746 1.883 -1.136 1.00 98.50 86 TYR A C 1
ATOM 677 O O . TYR A 1 86 ? 8.672 2.663 -1.360 1.00 98.50 86 TYR A O 1
ATOM 685 N N . SER A 1 87 ? 7.978 0.663 -0.639 1.00 97.50 87 SER A N 1
ATOM 686 C CA . SER A 1 87 ? 9.334 0.171 -0.363 1.00 97.50 87 SER A CA 1
ATOM 687 C C . SER A 1 87 ? 9.909 -0.671 -1.517 1.00 97.50 87 SER A C 1
ATOM 689 O O . SER A 1 87 ? 9.207 -1.534 -2.046 1.00 97.50 87 SER A O 1
ATOM 691 N N . PRO A 1 88 ? 11.188 -0.466 -1.892 1.00 97.06 88 PRO A N 1
ATOM 692 C CA . PRO A 1 88 ? 12.078 0.586 -1.403 1.00 97.06 88 PRO A CA 1
ATOM 693 C C . PRO A 1 88 ? 11.742 1.933 -2.066 1.00 97.06 88 PRO A C 1
ATOM 695 O O . PRO A 1 88 ? 11.456 1.981 -3.268 1.00 97.06 88 PRO A O 1
ATOM 698 N N . TRP A 1 89 ? 11.816 3.032 -1.306 1.00 95.81 89 TRP A N 1
ATOM 699 C CA . TRP A 1 89 ? 11.440 4.367 -1.797 1.00 95.81 89 TRP A CA 1
ATOM 700 C C . TRP A 1 89 ? 12.271 4.796 -3.010 1.00 95.81 89 TRP A C 1
ATOM 702 O O . TRP A 1 89 ? 11.767 5.430 -3.936 1.00 95.81 89 TRP A O 1
ATOM 712 N N . GLU A 1 90 ? 13.539 4.387 -3.071 1.00 95.81 90 GLU A N 1
ATOM 713 C CA . GLU A 1 90 ? 14.428 4.692 -4.190 1.00 95.81 90 GLU A CA 1
ATOM 714 C C . GLU A 1 90 ? 13.940 4.102 -5.514 1.00 95.81 90 GLU A C 1
ATOM 716 O O . GLU A 1 90 ? 14.127 4.723 -6.559 1.00 95.81 90 GLU A O 1
ATOM 721 N N . PHE A 1 91 ? 13.280 2.941 -5.485 1.00 97.38 91 PHE A N 1
ATOM 722 C CA . PHE A 1 91 ? 12.614 2.381 -6.660 1.00 97.38 91 PHE A CA 1
ATOM 723 C C . PHE A 1 91 ? 11.232 3.015 -6.862 1.00 97.38 91 PHE A C 1
ATOM 725 O O . PHE A 1 91 ? 10.909 3.433 -7.976 1.00 97.38 91 PHE A O 1
ATOM 732 N N . CYS A 1 92 ? 10.448 3.139 -5.789 1.00 98.06 92 CYS A N 1
ATOM 733 C CA . CYS A 1 92 ? 9.025 3.447 -5.880 1.00 98.06 92 CYS A CA 1
ATOM 734 C C . CYS A 1 92 ? 8.707 4.929 -6.114 1.00 98.06 92 CYS A C 1
ATOM 736 O O . CYS A 1 92 ? 7.792 5.208 -6.881 1.00 98.06 92 CYS A O 1
ATOM 738 N N . GLY A 1 93 ? 9.450 5.862 -5.507 1.00 95.94 93 GLY A N 1
ATOM 739 C CA . GLY A 1 93 ? 9.082 7.287 -5.472 1.00 95.94 93 GLY A CA 1
ATOM 740 C C . GLY A 1 93 ? 10.234 8.294 -5.566 1.00 95.94 93 GLY A C 1
ATOM 741 O O . GLY A 1 93 ? 9.988 9.479 -5.755 1.00 95.94 93 GLY A O 1
ATOM 742 N N . SER A 1 94 ? 11.500 7.869 -5.484 1.00 94.31 94 SER A N 1
ATOM 743 C CA . SER A 1 94 ? 12.623 8.814 -5.584 1.00 94.31 94 SER A CA 1
ATOM 744 C C . SER A 1 94 ? 12.808 9.365 -7.003 1.00 94.31 94 SER A C 1
ATOM 746 O O . SER A 1 94 ? 13.175 8.637 -7.931 1.00 94.31 94 SER A O 1
ATOM 748 N N . GLU A 1 95 ? 12.609 10.676 -7.141 1.00 92.12 95 GLU A N 1
ATOM 749 C CA . GLU A 1 95 ? 12.848 11.454 -8.365 1.00 92.12 95 GLU A CA 1
ATOM 750 C C . GLU A 1 95 ? 14.293 11.982 -8.484 1.00 92.12 95 GLU A C 1
ATOM 752 O O . GLU A 1 95 ? 14.668 12.601 -9.491 1.00 92.12 95 GLU A O 1
ATOM 757 N N . GLU A 1 96 ? 15.121 11.761 -7.459 1.00 76.69 96 GLU A N 1
ATOM 758 C CA . GLU A 1 96 ? 16.451 12.358 -7.359 1.00 76.69 96 GLU A CA 1
ATOM 759 C C . GLU A 1 96 ? 17.408 11.879 -8.462 1.00 76.69 96 GLU A C 1
ATOM 761 O O . GLU A 1 96 ? 17.477 10.705 -8.825 1.00 76.69 96 GLU A O 1
ATOM 766 N N . GLN A 1 97 ? 18.220 12.812 -8.966 1.00 64.38 97 GLN A N 1
ATOM 767 C CA . GLN A 1 97 ? 19.218 12.575 -10.014 1.00 64.38 97 GLN A CA 1
ATOM 768 C C . GLN A 1 97 ? 20.598 12.253 -9.427 1.00 64.38 97 GLN A C 1
ATOM 770 O O . GLN A 1 97 ? 21.597 12.880 -9.777 1.00 64.38 97 GLN A O 1
ATOM 775 N N . LYS A 1 98 ? 20.663 11.290 -8.505 1.00 65.06 98 LYS A N 1
ATOM 776 C CA . LYS A 1 98 ? 21.949 10.783 -8.002 1.00 65.06 98 LYS A CA 1
ATOM 777 C C . LYS A 1 98 ? 22.592 9.847 -9.033 1.00 65.06 98 LYS A C 1
ATOM 779 O O . LYS A 1 98 ? 21.932 9.364 -9.953 1.00 65.06 98 LYS A O 1
ATOM 784 N N . THR A 1 99 ? 23.891 9.597 -8.892 1.00 63.44 99 THR A N 1
ATOM 785 C CA . THR A 1 99 ? 24.647 8.651 -9.735 1.00 63.44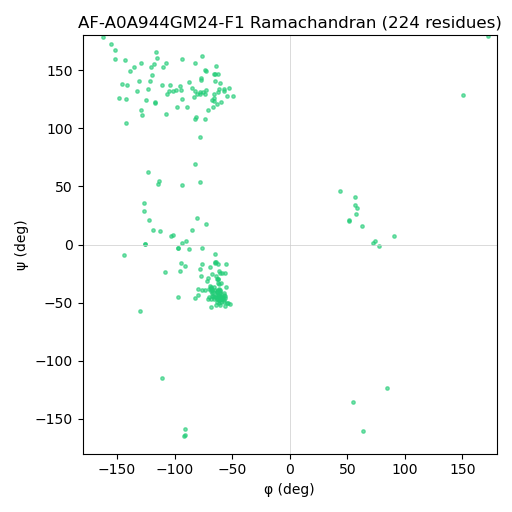 99 THR A CA 1
ATOM 786 C C . THR A 1 99 ? 24.081 7.228 -9.679 1.00 63.44 99 THR A C 1
ATOM 788 O O . THR A 1 99 ? 24.189 6.498 -10.660 1.00 63.44 99 THR A O 1
ATOM 791 N N . ASP A 1 100 ? 23.377 6.886 -8.595 1.00 78.00 100 ASP A N 1
ATOM 792 C CA . ASP A 1 100 ? 22.871 5.542 -8.295 1.00 78.00 100 ASP A CA 1
ATOM 793 C C . ASP A 1 100 ? 21.335 5.475 -8.333 1.00 78.00 100 ASP A C 1
ATOM 795 O O . ASP A 1 100 ? 20.680 5.092 -7.362 1.00 78.00 100 ASP A O 1
ATOM 799 N N . VAL A 1 101 ? 20.727 5.892 -9.451 1.00 91.12 101 VAL A N 1
ATOM 800 C CA . VAL A 1 101 ? 19.267 5.778 -9.617 1.00 91.12 101 VAL A CA 1
ATOM 801 C C . VAL A 1 101 ? 18.858 4.308 -9.600 1.00 91.12 101 VAL A C 1
ATOM 803 O O . VAL A 1 101 ? 19.266 3.537 -10.465 1.00 91.12 101 VAL A O 1
ATOM 806 N N . ILE A 1 102 ? 17.999 3.944 -8.651 1.00 95.06 102 ILE A N 1
ATOM 807 C CA . ILE A 1 102 ? 17.415 2.608 -8.548 1.00 95.06 102 ILE A CA 1
ATOM 808 C C . ILE A 1 102 ? 16.236 2.506 -9.518 1.00 95.06 102 ILE A C 1
ATOM 810 O O . ILE A 1 102 ? 15.193 3.138 -9.329 1.00 95.06 102 ILE A O 1
ATOM 814 N N . PHE A 1 103 ? 16.420 1.719 -10.576 1.00 95.56 103 PHE A N 1
ATOM 815 C CA . PHE A 1 103 ? 15.412 1.466 -11.614 1.00 95.56 103 PHE A CA 1
ATOM 816 C C . PHE A 1 103 ? 15.129 -0.027 -11.831 1.00 95.56 103 PHE A C 1
ATOM 818 O O . PHE A 1 103 ? 14.290 -0.366 -12.668 1.00 95.56 103 PHE A O 1
ATOM 825 N N . ARG A 1 104 ? 15.801 -0.911 -11.083 1.00 96.81 104 ARG A N 1
ATOM 826 C CA . ARG A 1 104 ? 15.549 -2.355 -11.041 1.00 96.81 104 ARG A CA 1
ATOM 827 C C . ARG A 1 104 ? 14.948 -2.743 -9.689 1.00 96.81 104 ARG A C 1
ATOM 829 O O . ARG A 1 104 ? 15.205 -2.080 -8.684 1.00 96.81 104 ARG A O 1
ATOM 836 N N . TRP A 1 105 ? 14.179 -3.828 -9.674 1.00 98.12 105 TRP A N 1
ATOM 837 C CA . TRP A 1 105 ? 13.554 -4.381 -8.470 1.00 98.12 105 TRP A CA 1
ATOM 838 C C . TRP A 1 105 ? 13.580 -5.909 -8.536 1.00 98.12 105 TRP A C 1
ATOM 840 O O . TRP A 1 105 ? 13.138 -6.487 -9.531 1.00 98.12 105 TRP A O 1
ATOM 850 N N . GLY A 1 106 ? 14.143 -6.538 -7.507 1.00 97.88 106 GLY A N 1
ATOM 851 C CA . GLY A 1 106 ? 14.315 -7.989 -7.396 1.00 97.88 106 GLY A CA 1
ATOM 852 C C . GLY A 1 106 ? 15.547 -8.366 -6.565 1.00 97.88 106 GLY A C 1
ATOM 853 O O . GLY A 1 106 ? 16.646 -7.885 -6.823 1.00 97.88 106 GLY A O 1
ATOM 854 N N . ASP A 1 107 ? 15.385 -9.230 -5.568 1.00 96.69 107 ASP A N 1
ATOM 855 C CA . ASP A 1 107 ? 16.400 -9.548 -4.556 1.00 96.69 107 ASP A CA 1
ATOM 856 C C . ASP A 1 107 ? 17.616 -10.291 -5.117 1.00 96.69 107 ASP A C 1
ATOM 858 O O . ASP A 1 107 ? 18.701 -10.199 -4.542 1.00 96.69 107 ASP A O 1
ATOM 862 N N . THR A 1 108 ? 17.451 -11.016 -6.225 1.00 95.88 108 THR A N 1
ATOM 863 C CA . THR A 1 108 ? 18.546 -11.722 -6.909 1.00 95.88 108 THR A CA 1
ATOM 864 C C . THR A 1 108 ? 19.184 -10.902 -8.028 1.00 95.88 108 THR A C 1
ATOM 866 O O . THR A 1 108 ? 20.056 -11.417 -8.721 1.00 95.88 108 THR A O 1
ATOM 869 N N . LEU A 1 109 ? 18.725 -9.669 -8.261 1.00 95.44 109 LEU A N 1
ATOM 870 C CA . LEU A 1 109 ? 19.327 -8.780 -9.250 1.00 95.44 109 LEU A CA 1
ATOM 871 C C . LEU A 1 109 ? 20.557 -8.082 -8.664 1.00 95.44 109 LEU A C 1
ATOM 873 O O . LEU A 1 109 ? 20.666 -7.866 -7.457 1.00 95.44 109 LEU A O 1
ATOM 877 N N . GLU A 1 110 ? 21.454 -7.663 -9.549 1.00 93.38 110 GLU A N 1
ATOM 878 C CA . GLU A 1 110 ? 22.623 -6.855 -9.213 1.00 93.38 110 GLU A CA 1
ATOM 879 C C . GLU A 1 110 ? 22.541 -5.465 -9.880 1.00 93.38 110 GLU A C 1
ATOM 881 O O . GLU A 1 110 ? 21.724 -5.212 -10.777 1.00 93.38 110 GLU A O 1
ATOM 886 N N . GLY A 1 111 ? 23.381 -4.529 -9.426 1.00 92.81 111 GLY A N 1
ATOM 887 C CA . GLY A 1 111 ? 23.453 -3.167 -9.965 1.00 92.81 111 GLY A CA 1
ATOM 888 C C . GLY A 1 111 ? 22.418 -2.215 -9.358 1.00 92.81 111 GLY A C 1
ATOM 889 O O . GLY A 1 111 ? 22.399 -2.005 -8.149 1.00 92.81 111 GLY A O 1
ATOM 890 N N . GLN A 1 112 ? 21.582 -1.590 -10.193 1.00 94.62 112 GLN A N 1
ATOM 891 C CA . GLN A 1 112 ? 20.649 -0.513 -9.813 1.00 94.62 112 GLN A CA 1
ATOM 892 C C . GLN A 1 112 ? 19.376 -1.017 -9.111 1.00 94.62 112 GLN A C 1
ATOM 894 O O . GLN A 1 112 ? 18.254 -0.696 -9.511 1.00 94.62 112 GLN A O 1
ATOM 899 N N . VAL A 1 113 ? 19.575 -1.796 -8.049 1.00 95.38 113 VAL A N 1
ATOM 900 C CA . VAL A 1 113 ? 18.567 -2.414 -7.180 1.00 95.38 113 VAL A CA 1
ATOM 901 C C . VAL A 1 113 ? 18.970 -2.235 -5.714 1.00 95.38 113 VAL A C 1
ATOM 903 O O . VAL A 1 113 ? 20.153 -2.111 -5.397 1.00 95.38 113 VAL A O 1
ATOM 906 N N . LYS A 1 114 ? 18.003 -2.211 -4.792 1.00 95.00 114 LYS A N 1
ATOM 907 C CA . LYS A 1 114 ? 18.290 -2.155 -3.350 1.00 95.00 114 LYS A CA 1
ATOM 908 C C . LYS A 1 114 ? 18.426 -3.577 -2.800 1.00 95.00 114 LYS A C 1
ATOM 910 O O . LYS A 1 114 ? 17.446 -4.317 -2.845 1.00 95.00 114 LYS A O 1
ATOM 915 N N . PRO A 1 115 ? 19.589 -3.980 -2.262 1.00 92.38 115 PRO A N 1
ATOM 916 C CA . PRO A 1 115 ? 19.772 -5.345 -1.774 1.00 92.38 115 PRO A CA 1
ATOM 917 C C . PRO A 1 115 ? 18.826 -5.674 -0.612 1.00 92.38 115 PRO A C 1
ATOM 919 O O . PRO A 1 115 ? 18.770 -4.918 0.359 1.00 92.38 115 PRO A O 1
ATOM 922 N N . ARG A 1 116 ? 18.138 -6.825 -0.682 1.00 92.00 116 ARG A N 1
ATOM 923 C CA . ARG A 1 116 ? 17.240 -7.354 0.372 1.00 92.00 116 ARG A CA 1
ATOM 924 C C . ARG A 1 116 ? 16.094 -6.411 0.764 1.00 92.00 116 ARG A C 1
ATOM 926 O O . ARG A 1 116 ? 15.634 -6.431 1.906 1.00 92.00 116 ARG A O 1
ATOM 933 N N . GLN A 1 117 ? 15.681 -5.538 -0.151 1.00 96.69 117 GLN A N 1
ATOM 934 C CA . GLN A 1 117 ? 14.567 -4.609 0.052 1.00 96.69 117 GLN A CA 1
ATOM 935 C C . GLN A 1 117 ? 13.463 -4.788 -0.997 1.00 96.69 117 GLN A C 1
ATOM 937 O O . GLN A 1 117 ? 12.672 -3.873 -1.200 1.00 96.69 117 GLN A O 1
ATOM 942 N N . ASN A 1 118 ? 13.405 -5.950 -1.655 1.00 98.19 118 ASN A N 1
ATOM 943 C CA . ASN A 1 118 ? 12.434 -6.258 -2.702 1.00 98.19 118 ASN A CA 1
ATOM 944 C C . ASN A 1 118 ? 11.444 -7.323 -2.185 1.00 98.19 118 ASN A C 1
ATOM 946 O O . ASN A 1 118 ? 10.716 -7.058 -1.229 1.00 98.19 118 ASN A O 1
ATOM 950 N N . GLU A 1 119 ? 11.430 -8.527 -2.757 1.00 98.62 119 GLU A N 1
ATOM 951 C CA . GLU A 1 119 ? 10.534 -9.638 -2.417 1.00 98.62 119 GLU A CA 1
ATOM 952 C C . GLU A 1 119 ? 10.540 -9.957 -0.921 1.00 98.62 119 GLU A C 1
ATOM 954 O O . GLU A 1 119 ? 9.488 -9.989 -0.278 1.00 98.62 119 GLU A O 1
ATOM 959 N N . SER A 1 120 ? 11.730 -10.139 -0.344 1.00 97.94 120 SER A N 1
ATOM 960 C CA . SER A 1 120 ? 11.891 -10.480 1.072 1.00 97.94 120 SER A CA 1
ATOM 961 C C . SER A 1 120 ? 11.341 -9.405 2.009 1.00 97.94 120 SER A C 1
ATOM 963 O O . SER A 1 120 ? 10.802 -9.728 3.072 1.00 97.94 120 SER A O 1
ATOM 965 N N . LEU A 1 121 ? 11.433 -8.129 1.623 1.00 98.56 121 LEU A N 1
ATOM 966 C CA . LEU A 1 121 ? 10.878 -7.030 2.405 1.00 98.56 121 LEU A CA 1
ATOM 967 C C . LEU A 1 121 ? 9.357 -6.944 2.258 1.00 98.56 121 LEU A C 1
ATOM 969 O O . LEU A 1 121 ? 8.692 -6.691 3.261 1.00 98.56 121 LEU A O 1
ATOM 973 N N . VAL A 1 122 ? 8.805 -7.179 1.061 1.00 98.81 122 VAL A N 1
ATOM 974 C CA . VAL A 1 122 ? 7.348 -7.282 0.849 1.00 98.81 122 VAL A CA 1
ATOM 975 C C . VAL A 1 122 ? 6.772 -8.361 1.760 1.00 98.81 122 VAL A C 1
ATOM 977 O O . VAL A 1 122 ? 5.863 -8.085 2.541 1.00 98.81 122 VAL A O 1
ATOM 980 N N . ASP A 1 123 ? 7.336 -9.570 1.714 1.00 98.69 123 ASP A N 1
ATOM 981 C CA . ASP A 1 123 ? 6.853 -10.686 2.525 1.00 98.69 123 ASP A CA 1
ATOM 982 C C . ASP A 1 123 ? 6.941 -10.377 4.019 1.00 98.69 123 ASP A C 1
ATOM 984 O O . ASP A 1 123 ? 5.944 -10.512 4.729 1.00 98.69 123 ASP A O 1
ATOM 988 N N . LYS A 1 124 ? 8.089 -9.862 4.479 1.00 98.62 124 LYS A N 1
ATOM 989 C CA . LYS A 1 124 ? 8.276 -9.476 5.880 1.00 98.62 124 LYS A CA 1
ATOM 990 C C . LYS A 1 124 ? 7.254 -8.434 6.329 1.00 98.62 124 LYS A C 1
ATOM 992 O O . LYS A 1 124 ? 6.714 -8.560 7.420 1.00 98.62 124 LYS A O 1
ATOM 997 N N . GLN A 1 125 ? 7.012 -7.393 5.534 1.00 98.81 125 GLN A N 1
ATOM 998 C CA . GLN A 1 125 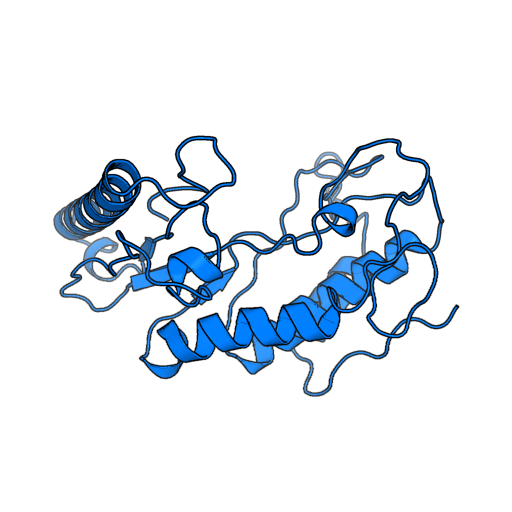? 6.070 -6.332 5.897 1.00 98.81 125 GLN A CA 1
ATOM 999 C C . GLN A 1 125 ? 4.626 -6.841 5.898 1.00 98.81 125 GLN A C 1
ATOM 1001 O O . GLN A 1 125 ? 3.858 -6.526 6.804 1.00 98.81 125 GLN A O 1
ATOM 1006 N N . PHE A 1 126 ? 4.250 -7.680 4.935 1.00 98.81 126 PHE A N 1
ATOM 1007 C CA . PHE A 1 126 ? 2.875 -8.166 4.855 1.00 98.81 126 PHE A CA 1
ATOM 1008 C C . PHE A 1 126 ? 2.590 -9.263 5.887 1.00 98.81 126 PHE A C 1
ATOM 1010 O O . PHE A 1 126 ? 1.455 -9.369 6.352 1.00 98.81 126 PHE A O 1
ATOM 1017 N N . ASP A 1 127 ? 3.601 -10.020 6.323 1.00 98.88 127 ASP A N 1
ATOM 1018 C CA . ASP A 1 127 ? 3.486 -10.919 7.478 1.00 98.88 127 ASP A CA 1
ATOM 1019 C C . ASP A 1 127 ? 3.130 -10.152 8.760 1.00 98.88 127 ASP A C 1
ATOM 1021 O O . ASP A 1 127 ? 2.269 -10.609 9.513 1.00 98.88 127 ASP A O 1
ATOM 1025 N N . LYS A 1 128 ? 3.695 -8.955 8.980 1.00 98.81 128 LYS A N 1
ATOM 1026 C CA . LYS A 1 128 ? 3.313 -8.098 10.119 1.00 98.81 128 LYS A CA 1
ATOM 1027 C C . LYS A 1 128 ? 1.833 -7.741 10.083 1.00 98.81 128 LYS A C 1
ATOM 1029 O O . LYS A 1 128 ? 1.130 -7.891 11.076 1.00 98.81 128 LYS A O 1
ATOM 1034 N N . LEU A 1 129 ? 1.331 -7.319 8.920 1.00 98.88 129 LEU A N 1
ATOM 1035 C CA . LEU A 1 129 ? -0.089 -6.992 8.739 1.00 98.88 129 LEU A CA 1
ATOM 1036 C C . LEU A 1 129 ? -0.988 -8.203 9.005 1.00 98.88 129 LEU A C 1
ATOM 1038 O O . LEU A 1 129 ? -2.025 -8.085 9.664 1.00 98.88 129 LEU A O 1
ATOM 1042 N N . TYR A 1 130 ? -0.576 -9.381 8.531 1.00 98.81 130 TYR A N 1
ATOM 1043 C CA . TYR A 1 130 ? -1.320 -10.612 8.760 1.00 98.81 130 TYR A CA 1
ATOM 1044 C C . TYR A 1 130 ? -1.386 -10.972 10.252 1.00 98.81 130 TYR A C 1
ATOM 1046 O O . TYR A 1 130 ? -2.467 -11.214 10.799 1.00 98.81 130 TYR A O 1
ATOM 1054 N N . ASN A 1 131 ? -0.238 -10.966 10.927 1.00 98.69 131 ASN A N 1
ATOM 1055 C CA . ASN A 1 131 ? -0.122 -11.326 12.339 1.00 98.69 131 ASN A CA 1
ATOM 1056 C C . ASN A 1 131 ? -0.806 -10.299 13.254 1.00 98.69 131 ASN A C 1
ATOM 1058 O O . ASN A 1 131 ? -1.454 -10.660 14.239 1.00 98.69 131 ASN A O 1
ATOM 1062 N N . ALA A 1 132 ? -0.701 -9.012 12.926 1.00 98.38 132 ALA A N 1
ATOM 1063 C CA . ALA A 1 132 ? -1.284 -7.947 13.724 1.00 98.38 132 ALA A CA 1
ATOM 1064 C C . ALA A 1 132 ? -2.811 -7.873 13.586 1.00 98.38 132 ALA A C 1
ATOM 1066 O O . ALA A 1 132 ? -3.474 -7.650 14.605 1.00 98.38 132 ALA A O 1
ATOM 1067 N N . TYR A 1 133 ? -3.358 -8.083 12.378 1.00 98.69 133 TYR A N 1
ATOM 1068 C CA . TYR A 1 133 ? -4.749 -7.736 12.049 1.00 98.69 133 TYR A CA 1
ATOM 1069 C C . TYR A 1 133 ? -5.551 -8.859 11.392 1.00 98.69 133 TYR A C 1
ATOM 1071 O O . TYR A 1 133 ? -6.575 -9.261 11.949 1.00 98.69 133 TYR A O 1
ATOM 1079 N N . ILE A 1 134 ? -5.101 -9.397 10.251 1.00 98.62 134 ILE A N 1
ATOM 1080 C CA . ILE A 1 134 ? -5.891 -10.373 9.471 1.00 98.62 134 ILE A CA 1
ATOM 1081 C C . ILE A 1 134 ? -6.186 -11.629 10.295 1.00 98.62 134 ILE A C 1
ATOM 1083 O O . ILE A 1 134 ? -7.331 -12.070 10.367 1.00 98.62 134 ILE A O 1
ATOM 1087 N N . SER A 1 135 ? -5.174 -12.178 10.973 1.00 98.44 135 SER A N 1
ATOM 1088 C CA . SER A 1 135 ? -5.316 -13.363 11.835 1.00 98.44 135 SER A CA 1
ATOM 1089 C C . SER A 1 135 ? -6.260 -13.148 13.026 1.00 98.44 135 SER A C 1
ATOM 1091 O O . SER A 1 135 ? -6.737 -14.116 13.616 1.00 98.44 135 SER A O 1
ATOM 1093 N N . LYS A 1 136 ? -6.571 -11.887 13.354 1.00 97.44 136 LYS A N 1
ATOM 1094 C CA . LYS A 1 136 ? -7.492 -11.475 14.423 1.00 97.44 136 LYS A CA 1
ATOM 1095 C C . LYS A 1 136 ? -8.860 -11.025 13.894 1.00 97.44 136 LYS A C 1
ATOM 1097 O O . LYS A 1 136 ? -9.676 -10.538 14.670 1.00 97.44 136 LYS A O 1
ATOM 1102 N N . GLY A 1 137 ? -9.116 -11.186 12.594 1.00 96.94 137 GLY A N 1
ATOM 1103 C CA . GLY A 1 137 ? -10.405 -10.894 11.964 1.00 96.94 137 GLY A CA 1
ATOM 1104 C C . GLY A 1 137 ? -10.573 -9.471 11.423 1.00 96.94 137 GLY A C 1
ATOM 1105 O O . GLY A 1 137 ? -11.667 -9.136 10.975 1.00 96.94 137 GLY A O 1
ATOM 1106 N N . TYR A 1 138 ? -9.523 -8.644 11.417 1.00 98.25 138 TYR A N 1
ATOM 1107 C CA . TYR A 1 138 ? -9.568 -7.304 10.823 1.00 98.25 138 TYR A CA 1
ATOM 1108 C C . TYR A 1 138 ? -9.076 -7.335 9.380 1.00 98.25 138 TYR A C 1
ATOM 1110 O O . TYR A 1 138 ? -7.960 -7.775 9.115 1.00 98.25 138 TYR A O 1
ATOM 1118 N N . GLY A 1 139 ? -9.888 -6.833 8.447 1.00 98.50 139 GLY A N 1
ATOM 1119 C CA . GLY A 1 139 ? -9.452 -6.636 7.064 1.00 98.50 139 GLY A CA 1
ATOM 1120 C C . GLY A 1 139 ? -8.347 -5.582 6.976 1.00 98.50 139 GLY A C 1
ATOM 1121 O O . GLY A 1 139 ? -8.351 -4.616 7.738 1.00 98.50 139 GLY A O 1
ATOM 1122 N N . VAL A 1 140 ? -7.424 -5.750 6.031 1.00 98.88 140 VAL A N 1
ATOM 1123 C CA . VAL A 1 140 ? -6.352 -4.786 5.750 1.00 98.88 140 VAL A CA 1
ATOM 1124 C C . VAL A 1 140 ? -6.432 -4.366 4.289 1.00 98.88 140 VAL A C 1
ATOM 1126 O O . VAL A 1 140 ? -6.570 -5.211 3.398 1.00 98.88 140 VAL A O 1
ATOM 1129 N N . VAL A 1 141 ? -6.328 -3.061 4.059 1.00 98.94 141 VAL A N 1
ATOM 1130 C CA . VAL A 1 141 ? -6.213 -2.459 2.734 1.00 98.94 141 VAL A CA 1
ATOM 1131 C C . VAL A 1 141 ? -4.865 -1.752 2.658 1.00 98.94 141 VAL A C 1
ATOM 1133 O O . VAL A 1 141 ? -4.582 -0.861 3.456 1.00 98.94 141 VAL A O 1
ATOM 1136 N N . ILE A 1 142 ? -4.041 -2.150 1.692 1.00 98.94 142 ILE A N 1
ATOM 1137 C CA . ILE A 1 142 ? -2.925 -1.332 1.232 1.00 98.94 142 ILE A CA 1
ATOM 1138 C C . ILE A 1 142 ? -3.531 -0.262 0.324 1.00 98.94 142 ILE A C 1
ATOM 1140 O O . ILE A 1 142 ? -3.791 -0.530 -0.853 1.00 98.94 142 ILE A O 1
ATOM 1144 N N . GLY A 1 143 ? -3.851 0.890 0.918 1.00 98.69 143 GLY A N 1
ATOM 1145 C CA . GLY A 1 143 ? -4.590 1.991 0.288 1.00 98.69 143 GLY A CA 1
ATOM 1146 C C . GLY A 1 143 ? -3.839 2.620 -0.879 1.00 98.69 143 GLY A C 1
ATOM 1147 O O . GLY A 1 143 ? -4.456 3.073 -1.839 1.00 98.69 143 GLY A O 1
ATOM 1148 N N . GLU A 1 144 ? -2.511 2.538 -0.839 1.00 98.88 144 GLU A N 1
ATOM 1149 C CA . GLU A 1 144 ? -1.645 2.950 -1.925 1.00 98.88 144 GLU A CA 1
ATOM 1150 C C . GLU A 1 144 ? -0.408 2.060 -2.021 1.00 98.88 144 GLU A C 1
ATOM 1152 O O . GLU A 1 144 ? 0.238 1.717 -1.027 1.00 98.88 144 GLU A O 1
ATOM 1157 N N . TYR A 1 145 ? -0.055 1.713 -3.252 1.00 98.94 145 TYR A N 1
ATOM 1158 C CA . TYR A 1 145 ? 1.270 1.240 -3.628 1.00 98.94 145 TYR A CA 1
ATOM 1159 C C . TYR A 1 145 ? 1.527 1.605 -5.089 1.00 98.94 145 TYR A C 1
ATOM 1161 O O . TYR A 1 145 ? 0.598 1.794 -5.877 1.00 98.94 145 TYR A O 1
ATOM 1169 N N . GLY A 1 146 ? 2.788 1.643 -5.495 1.00 98.69 146 GLY A N 1
ATOM 1170 C CA . GLY A 1 146 ? 3.125 1.865 -6.892 1.00 98.69 146 GLY A CA 1
ATOM 1171 C C . GLY A 1 146 ? 4.613 2.056 -7.100 1.00 98.69 146 GLY A C 1
ATOM 1172 O O . GLY A 1 146 ? 5.400 2.052 -6.157 1.00 98.69 146 GLY A O 1
ATOM 1173 N N . SER A 1 147 ? 5.000 2.250 -8.356 1.00 98.62 147 SER A N 1
ATOM 1174 C CA . SER A 1 147 ? 6.359 2.661 -8.701 1.00 98.62 147 SER A CA 1
ATOM 1175 C C . SER A 1 147 ? 6.345 3.653 -9.855 1.00 98.62 147 SER A C 1
ATOM 1177 O O . SER A 1 147 ? 5.606 3.473 -10.828 1.00 98.62 147 SER A O 1
ATOM 1179 N N . ILE A 1 148 ? 7.160 4.698 -9.744 1.00 98.12 148 ILE A N 1
ATOM 1180 C CA . ILE A 1 148 ? 7.298 5.742 -10.760 1.00 98.12 148 ILE A CA 1
ATOM 1181 C C . ILE A 1 148 ? 8.067 5.278 -12.001 1.00 98.12 148 ILE A C 1
ATOM 1183 O O . ILE A 1 148 ? 8.974 4.447 -11.924 1.00 98.12 148 ILE A O 1
ATOM 1187 N N . ASP A 1 149 ? 7.742 5.865 -13.153 1.00 97.69 149 ASP A N 1
ATOM 1188 C CA . ASP A 1 149 ? 8.444 5.610 -14.410 1.00 97.69 149 ASP A CA 1
ATOM 1189 C C . ASP A 1 149 ? 9.887 6.140 -14.408 1.00 97.69 149 ASP A C 1
ATOM 1191 O O . ASP A 1 149 ? 10.142 7.333 -14.212 1.00 97.69 149 ASP A O 1
ATOM 1195 N N . LYS A 1 150 ? 10.841 5.249 -14.686 1.00 96.62 150 LYS A N 1
ATOM 1196 C CA . LYS A 1 150 ? 12.265 5.559 -14.869 1.00 96.62 150 LYS A CA 1
ATOM 1197 C C . LYS A 1 150 ? 12.809 5.012 -16.191 1.00 96.62 150 LYS A C 1
ATOM 1199 O O . LYS A 1 150 ? 14.005 4.747 -16.300 1.00 96.62 150 LYS A O 1
ATOM 1204 N N . THR A 1 151 ? 11.965 4.882 -17.216 1.00 96.31 151 THR A N 1
ATOM 1205 C CA . THR A 1 151 ? 12.365 4.350 -18.536 1.00 96.31 151 THR A CA 1
ATOM 1206 C C . THR A 1 151 ? 13.435 5.196 -19.230 1.00 96.31 151 THR A C 1
ATOM 1208 O O . THR A 1 151 ? 14.234 4.683 -20.009 1.00 96.31 151 THR A O 1
ATOM 1211 N N . PHE A 1 152 ? 13.542 6.480 -18.869 1.00 94.00 152 PHE A N 1
ATOM 1212 C CA . PHE A 1 152 ? 14.632 7.362 -19.297 1.00 94.00 152 PHE A CA 1
ATOM 1213 C C . PHE A 1 152 ? 16.028 6.933 -18.792 1.00 94.00 152 PHE A C 1
ATOM 1215 O O . PHE A 1 152 ? 17.028 7.460 -19.277 1.00 94.00 152 PHE A O 1
ATOM 1222 N N . LYS A 1 153 ? 16.113 6.034 -17.798 1.00 93.75 153 LYS A N 1
ATOM 1223 C CA . LYS A 1 153 ? 17.369 5.421 -17.328 1.00 93.75 153 LYS A CA 1
ATOM 1224 C C . LYS A 1 153 ? 17.621 4.050 -17.948 1.00 93.75 153 LYS A C 1
ATOM 1226 O O . LYS A 1 153 ? 18.742 3.791 -18.369 1.00 93.75 153 LYS A O 1
ATOM 1231 N N . ASP A 1 154 ? 16.605 3.192 -17.990 1.00 94.06 154 ASP A N 1
ATOM 1232 C CA . ASP A 1 154 ? 16.662 1.858 -18.600 1.00 94.06 154 ASP A CA 1
ATOM 1233 C C . ASP A 1 154 ? 15.273 1.517 -19.152 1.00 94.06 154 ASP A C 1
ATOM 1235 O O . ASP A 1 154 ? 14.283 1.555 -18.418 1.00 94.06 154 ASP A O 1
ATOM 1239 N N . ALA A 1 155 ? 15.192 1.161 -20.436 1.00 95.31 155 ALA A N 1
ATOM 1240 C CA . ALA A 1 155 ? 13.936 0.798 -21.092 1.00 95.31 155 ALA A CA 1
ATOM 1241 C C . ALA A 1 155 ? 13.249 -0.421 -20.442 1.00 95.31 155 ALA A C 1
ATOM 1243 O O . ALA A 1 155 ? 12.029 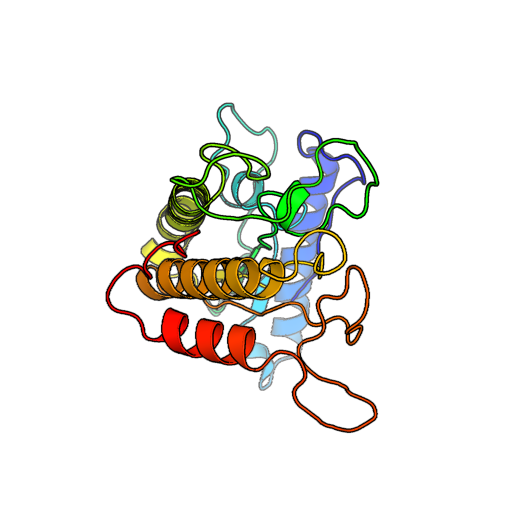-0.542 -20.510 1.00 95.31 155 ALA A O 1
ATOM 1244 N N . ARG A 1 156 ? 14.003 -1.290 -19.753 1.00 96.19 156 ARG A N 1
ATOM 1245 C CA . ARG A 1 156 ? 13.473 -2.436 -18.992 1.00 96.19 156 ARG A CA 1
ATOM 1246 C C . ARG A 1 156 ? 12.841 -2.037 -17.657 1.00 96.19 156 ARG A C 1
ATOM 1248 O O . ARG A 1 156 ? 12.308 -2.899 -16.963 1.00 96.19 156 ARG A O 1
ATOM 1255 N N . ASN A 1 157 ? 12.860 -0.757 -17.267 1.00 97.00 157 ASN A N 1
ATOM 1256 C CA . ASN A 1 157 ? 12.206 -0.310 -16.036 1.00 97.00 157 ASN A CA 1
ATOM 1257 C C . ASN A 1 157 ? 10.718 -0.701 -15.989 1.00 97.00 157 ASN A C 1
ATOM 1259 O O . ASN A 1 157 ? 10.257 -1.127 -14.934 1.00 97.00 157 ASN A O 1
ATOM 1263 N N . THR A 1 158 ? 9.994 -0.669 -17.113 1.00 97.69 158 THR A N 1
ATOM 1264 C CA . THR A 1 158 ? 8.602 -1.151 -17.181 1.00 97.69 158 THR A CA 1
ATOM 1265 C C . THR A 1 158 ? 8.476 -2.614 -16.752 1.00 97.69 158 THR A C 1
ATOM 1267 O O . THR A 1 158 ? 7.599 -2.936 -15.953 1.00 97.69 158 THR A O 1
ATOM 1270 N N . THR A 1 159 ? 9.405 -3.481 -17.170 1.00 98.31 159 THR A N 1
ATOM 1271 C CA . THR A 1 159 ? 9.457 -4.891 -16.755 1.00 98.31 159 THR A CA 1
ATOM 1272 C C . THR A 1 159 ? 9.624 -5.027 -15.243 1.00 98.31 159 THR A C 1
ATOM 1274 O O . THR A 1 159 ? 8.903 -5.797 -14.609 1.00 98.31 159 THR A O 1
ATOM 1277 N N . TYR A 1 160 ? 10.529 -4.254 -14.634 1.00 98.56 160 TYR A N 1
ATOM 1278 C CA . TYR A 1 160 ? 10.739 -4.290 -13.182 1.00 98.56 160 TYR A CA 1
ATOM 1279 C C . TYR A 1 160 ? 9.552 -3.707 -12.403 1.00 98.56 160 TYR A C 1
ATOM 1281 O O . TYR A 1 160 ? 9.201 -4.231 -11.350 1.00 98.56 160 TYR A O 1
ATOM 1289 N N . ARG A 1 161 ? 8.888 -2.666 -12.924 1.00 98.75 161 ARG A N 1
ATOM 1290 C CA . ARG A 1 161 ? 7.659 -2.097 -12.334 1.00 98.75 161 ARG A CA 1
ATOM 1291 C C . ARG A 1 161 ? 6.492 -3.082 -12.404 1.00 98.75 161 ARG A C 1
ATOM 1293 O O . ARG A 1 161 ? 5.753 -3.225 -11.432 1.00 98.75 161 ARG A O 1
ATOM 1300 N N . ALA A 1 162 ? 6.350 -3.791 -13.525 1.00 98.81 162 ALA A N 1
ATOM 1301 C CA . ALA A 1 162 ? 5.368 -4.859 -13.674 1.00 98.81 162 ALA A CA 1
ATOM 1302 C C . ALA A 1 162 ? 5.666 -6.013 -12.706 1.00 98.81 162 ALA A C 1
ATOM 1304 O O . ALA A 1 162 ? 4.764 -6.463 -12.008 1.00 98.81 162 ALA A O 1
ATOM 1305 N N . TYR A 1 163 ? 6.926 -6.435 -12.590 1.00 98.88 163 TYR A N 1
ATOM 1306 C CA . TYR A 1 163 ? 7.321 -7.480 -11.646 1.00 98.88 163 TYR A CA 1
ATOM 1307 C C . TYR A 1 163 ? 7.066 -7.090 -10.181 1.00 98.88 163 TYR A C 1
ATOM 1309 O O . TYR A 1 163 ? 6.463 -7.867 -9.442 1.00 98.88 163 TYR A O 1
ATOM 1317 N N . PHE A 1 164 ? 7.419 -5.863 -9.783 1.00 98.88 164 PHE A N 1
ATOM 1318 C CA . PHE A 1 164 ? 7.070 -5.300 -8.475 1.00 98.88 164 PHE A CA 1
ATOM 1319 C C . PHE A 1 164 ? 5.559 -5.363 -8.217 1.00 98.88 164 PHE A C 1
ATOM 1321 O O . PHE A 1 164 ? 5.123 -5.877 -7.187 1.00 98.88 164 PHE A O 1
ATOM 1328 N N . ALA A 1 165 ? 4.744 -4.889 -9.166 1.00 98.88 165 ALA A N 1
ATOM 1329 C CA . ALA A 1 165 ? 3.294 -4.900 -9.023 1.00 98.88 165 ALA A CA 1
ATOM 1330 C C . ALA A 1 165 ? 2.731 -6.328 -8.925 1.00 98.88 165 ALA A C 1
ATOM 1332 O O . ALA A 1 165 ? 1.839 -6.575 -8.114 1.00 98.88 165 ALA A O 1
ATOM 1333 N N . GLU A 1 166 ? 3.256 -7.276 -9.705 1.00 98.88 166 GLU A N 1
ATOM 1334 C CA . GLU A 1 166 ? 2.861 -8.685 -9.630 1.00 98.88 166 GLU A CA 1
ATOM 1335 C C . GLU A 1 166 ? 3.205 -9.289 -8.267 1.00 98.88 166 GLU A C 1
ATOM 1337 O O . GLU A 1 166 ? 2.342 -9.911 -7.646 1.00 98.88 166 GLU A O 1
ATOM 1342 N N . TYR A 1 167 ? 4.426 -9.064 -7.771 1.00 98.88 167 TYR A N 1
ATOM 1343 C CA . TYR A 1 167 ? 4.879 -9.618 -6.496 1.00 98.88 167 TYR A CA 1
ATOM 1344 C C . TYR A 1 167 ? 4.114 -9.026 -5.309 1.00 98.88 167 TYR A C 1
ATOM 1346 O O . TYR A 1 167 ? 3.667 -9.777 -4.444 1.00 98.88 167 TYR A O 1
ATOM 1354 N N . VAL A 1 168 ? 3.894 -7.705 -5.281 1.00 98.94 168 VAL A N 1
ATOM 1355 C CA . VAL A 1 168 ? 3.085 -7.043 -4.242 1.00 98.94 168 VAL A CA 1
ATOM 1356 C C . VAL A 1 168 ? 1.674 -7.635 -4.198 1.00 98.94 168 VAL A C 1
ATOM 1358 O O . VAL A 1 168 ? 1.204 -8.024 -3.130 1.00 98.94 168 VAL A O 1
ATOM 1361 N N . ASN A 1 169 ? 1.012 -7.785 -5.350 1.00 98.88 169 ASN A N 1
ATOM 1362 C CA . ASN A 1 169 ? -0.336 -8.360 -5.394 1.00 98.88 169 ASN A CA 1
ATOM 1363 C C . ASN A 1 169 ? -0.356 -9.848 -5.027 1.00 98.88 169 ASN A C 1
ATOM 1365 O O . ASN A 1 169 ? -1.270 -10.280 -4.330 1.00 98.88 169 ASN A O 1
ATOM 1369 N N . TYR A 1 170 ? 0.651 -10.622 -5.438 1.00 98.88 170 TYR A N 1
ATOM 1370 C CA . TYR A 1 170 ? 0.808 -12.020 -5.032 1.00 98.88 170 TYR A CA 1
ATOM 1371 C C . TYR A 1 170 ? 0.974 -12.158 -3.511 1.00 98.88 170 TYR A C 1
ATOM 1373 O O . TYR A 1 170 ? 0.256 -12.926 -2.863 1.00 98.88 170 TYR A O 1
ATOM 1381 N N . ALA A 1 171 ? 1.894 -11.391 -2.925 1.00 98.81 171 ALA A N 1
ATOM 1382 C CA . ALA A 1 171 ? 2.187 -11.447 -1.499 1.00 98.81 171 ALA A CA 1
ATOM 1383 C C . ALA A 1 171 ? 0.996 -10.979 -0.649 1.00 98.81 171 ALA A C 1
ATOM 1385 O O . ALA A 1 171 ? 0.749 -11.554 0.417 1.00 98.81 171 ALA A O 1
ATOM 1386 N N . ALA A 1 172 ? 0.255 -9.971 -1.122 1.00 98.81 172 ALA A N 1
ATOM 1387 C CA . ALA A 1 172 ? -0.973 -9.489 -0.498 1.00 98.81 172 ALA A CA 1
ATOM 1388 C C . ALA A 1 172 ? -2.104 -10.524 -0.597 1.00 98.81 172 ALA A C 1
ATOM 1390 O O . ALA A 1 172 ? -2.719 -10.863 0.416 1.00 98.81 172 ALA A O 1
ATOM 1391 N N . HIS A 1 173 ? -2.320 -11.100 -1.786 1.00 98.19 173 HIS A N 1
ATOM 1392 C CA . HIS A 1 173 ? -3.337 -12.124 -2.030 1.00 98.19 173 HIS A CA 1
ATOM 1393 C C . HIS A 1 173 ? -3.170 -13.329 -1.098 1.00 98.19 173 HIS A C 1
ATOM 1395 O O . HIS A 1 173 ? -4.126 -13.740 -0.441 1.00 98.19 173 HIS A O 1
ATOM 1401 N N . LYS A 1 174 ? -1.937 -13.833 -0.950 1.00 97.88 174 LYS A N 1
ATOM 1402 C CA . LYS A 1 174 ? -1.605 -14.949 -0.045 1.00 97.88 174 LYS A CA 1
ATOM 1403 C C . LYS A 1 174 ? -2.015 -14.692 1.415 1.00 97.88 174 LYS A C 1
ATOM 1405 O O . LYS A 1 174 ? -2.206 -15.638 2.176 1.00 97.88 174 LYS A O 1
ATOM 1410 N N . ARG A 1 175 ? -2.134 -13.422 1.809 1.00 98.31 175 ARG A N 1
ATOM 1411 C CA . ARG A 1 175 ? -2.424 -12.967 3.177 1.00 98.31 175 ARG A CA 1
ATOM 1412 C C . ARG A 1 175 ? -3.799 -12.308 3.312 1.00 98.31 175 ARG A C 1
ATOM 1414 O O . ARG A 1 175 ? -4.075 -11.728 4.356 1.00 98.31 175 ARG A O 1
ATOM 1421 N N . ASN A 1 176 ? -4.669 -12.421 2.302 1.00 97.94 176 ASN A N 1
ATOM 1422 C CA . ASN A 1 176 ? -5.994 -11.783 2.252 1.00 97.94 176 ASN A CA 1
ATOM 1423 C C . ASN A 1 176 ? -5.962 -10.251 2.417 1.00 97.94 176 ASN A C 1
ATOM 1425 O O . ASN A 1 176 ? -6.875 -9.662 2.994 1.00 97.94 176 ASN A O 1
ATOM 1429 N N . ILE A 1 177 ? -4.912 -9.607 1.912 1.00 98.75 177 ILE A N 1
ATOM 1430 C CA . ILE A 1 177 ? -4.773 -8.150 1.908 1.00 98.75 177 ILE A CA 1
ATOM 1431 C C . ILE A 1 177 ? -5.283 -7.619 0.566 1.00 98.75 177 ILE A C 1
ATOM 1433 O O . ILE A 1 177 ? -4.933 -8.147 -0.491 1.00 98.75 177 ILE A O 1
ATOM 1437 N N . VAL A 1 178 ? -6.108 -6.572 0.605 1.00 98.44 178 VAL A N 1
ATOM 1438 C CA . VAL A 1 178 ? -6.549 -5.850 -0.597 1.00 98.44 178 VAL A CA 1
ATOM 1439 C C . VAL A 1 178 ? -5.539 -4.753 -0.913 1.00 98.44 178 VAL A C 1
ATOM 1441 O O . VAL A 1 178 ? -5.063 -4.082 -0.007 1.00 98.44 178 VAL A O 1
ATOM 1444 N N . THR A 1 179 ? -5.224 -4.553 -2.186 1.00 98.69 179 THR A N 1
ATOM 1445 C CA . THR A 1 179 ? -4.265 -3.550 -2.665 1.00 98.69 179 THR A CA 1
ATOM 1446 C C . THR A 1 179 ? -4.951 -2.565 -3.605 1.00 98.69 179 THR A C 1
ATOM 1448 O O . THR A 1 179 ? -5.842 -2.932 -4.376 1.00 98.69 179 THR A O 1
ATOM 1451 N N . VAL A 1 180 ? -4.522 -1.306 -3.565 1.00 98.75 180 VAL A N 1
ATOM 1452 C CA . VAL A 1 180 ? -4.992 -0.254 -4.468 1.00 98.75 180 VAL A CA 1
ATOM 1453 C C . VAL A 1 180 ? -3.772 0.431 -5.079 1.00 98.75 180 VAL A C 1
ATOM 1455 O O . VAL A 1 180 ? -2.945 1.004 -4.376 1.00 98.75 180 VAL A O 1
ATOM 1458 N N . TYR A 1 181 ? -3.617 0.311 -6.400 1.00 98.75 181 TYR A N 1
ATOM 1459 C CA . TYR A 1 181 ? -2.489 0.919 -7.105 1.00 98.75 181 TYR A CA 1
ATOM 1460 C C . TYR A 1 181 ? -2.697 2.432 -7.199 1.00 98.75 181 TYR A C 1
ATOM 1462 O O . TYR A 1 181 ? -3.743 2.885 -7.672 1.00 98.75 181 TYR A O 1
ATOM 1470 N N . TRP A 1 182 ? -1.688 3.204 -6.806 1.00 98.81 182 TRP A N 1
ATOM 1471 C CA . TRP A 1 182 ? -1.705 4.651 -6.948 1.00 98.81 182 TRP A CA 1
ATOM 1472 C C . TRP A 1 182 ? -1.498 5.040 -8.407 1.00 98.81 182 TRP A C 1
ATOM 1474 O O . TRP A 1 182 ? -0.408 4.906 -8.949 1.00 98.81 182 TRP A O 1
ATOM 1484 N N . ASP A 1 183 ? -2.548 5.524 -9.061 1.00 98.50 183 ASP A N 1
ATOM 1485 C CA . ASP A 1 183 ? -2.483 6.110 -10.396 1.00 98.50 183 ASP A CA 1
ATOM 1486 C C . ASP A 1 183 ? -2.660 7.629 -10.254 1.00 98.50 183 ASP A C 1
ATOM 1488 O O . ASP A 1 183 ? -3.739 8.107 -9.901 1.00 98.50 183 ASP A O 1
ATOM 1492 N N . ASN A 1 184 ? -1.613 8.405 -10.543 1.00 97.50 184 ASN A N 1
ATOM 1493 C CA . ASN A 1 184 ? -1.658 9.872 -10.482 1.00 97.50 184 ASN A CA 1
ATOM 1494 C C . ASN A 1 184 ? -2.083 10.534 -11.809 1.00 97.50 184 ASN A C 1
ATOM 1496 O O . ASN A 1 184 ? -2.073 11.758 -11.921 1.00 97.50 184 ASN A O 1
ATOM 1500 N N . GLY A 1 185 ? -2.426 9.747 -12.834 1.00 97.75 185 GLY A N 1
ATOM 1501 C CA . GLY A 1 185 ? -2.783 10.223 -14.172 1.00 97.75 185 GLY A CA 1
ATOM 1502 C C . GLY A 1 185 ? -1.617 10.763 -15.008 1.00 97.75 185 GLY A C 1
ATOM 1503 O O . GLY A 1 185 ? -1.844 11.198 -16.135 1.00 97.75 185 GLY A O 1
ATOM 1504 N N . TRP A 1 186 ? -0.382 10.740 -14.497 1.00 97.38 186 TRP A N 1
ATOM 1505 C CA . TRP A 1 186 ? 0.812 11.157 -15.232 1.00 97.38 186 TRP A CA 1
ATOM 1506 C C . TRP A 1 186 ? 1.526 9.934 -15.814 1.00 97.38 186 TRP A C 1
ATOM 1508 O O . TRP A 1 186 ? 1.979 9.073 -15.065 1.00 97.38 186 TRP A O 1
ATOM 1518 N N . ASN A 1 187 ? 1.644 9.851 -17.143 1.00 95.56 187 ASN A N 1
ATOM 1519 C CA . ASN A 1 187 ? 2.309 8.735 -17.841 1.00 95.56 187 ASN A CA 1
ATOM 1520 C C . ASN A 1 187 ? 3.738 9.073 -18.314 1.00 95.56 187 ASN A C 1
ATOM 1522 O O . ASN A 1 187 ? 4.322 8.318 -19.087 1.00 95.56 187 ASN A O 1
ATOM 1526 N N . GLY A 1 188 ? 4.277 10.229 -17.914 1.00 93.69 188 GLY A N 1
ATOM 1527 C CA . GLY A 1 188 ? 5.616 10.678 -18.293 1.00 93.69 188 GLY A CA 1
ATOM 1528 C C . GLY A 1 188 ? 6.697 10.241 -17.306 1.00 93.69 188 GLY A C 1
ATOM 1529 O O . GLY A 1 188 ? 6.480 9.387 -16.450 1.00 93.69 188 GLY A O 1
ATOM 1530 N N . LYS A 1 189 ? 7.868 10.885 -17.397 1.00 95.44 189 LYS A N 1
ATOM 1531 C CA . LYS A 1 189 ? 8.974 10.710 -16.445 1.00 95.44 189 LYS A CA 1
ATOM 1532 C C . LYS A 1 189 ? 8.458 10.841 -15.009 1.00 95.44 189 LYS A C 1
ATOM 1534 O O . LYS A 1 189 ? 7.798 11.829 -14.690 1.00 95.44 189 LYS A O 1
ATOM 1539 N N . TYR A 1 190 ? 8.779 9.848 -14.185 1.00 96.69 190 TYR A N 1
ATOM 1540 C CA . TYR A 1 190 ? 8.343 9.699 -12.798 1.00 96.69 190 TYR A CA 1
ATOM 1541 C C . TYR A 1 190 ? 6.828 9.530 -12.585 1.00 96.69 190 TYR A C 1
ATOM 1543 O O . TYR A 1 190 ? 6.316 9.662 -11.480 1.00 96.69 190 TYR A O 1
ATOM 1551 N N . GLY A 1 191 ? 6.086 9.207 -13.639 1.00 97.56 191 GLY A N 1
ATOM 1552 C CA . GLY A 1 191 ? 4.652 8.976 -13.570 1.00 97.56 191 GLY A CA 1
ATOM 1553 C C . GLY A 1 191 ? 4.275 7.625 -12.983 1.00 97.56 191 GLY A C 1
ATOM 1554 O O . GLY A 1 191 ? 4.914 6.609 -13.267 1.00 97.56 191 GLY A O 1
ATOM 1555 N N . PHE A 1 192 ? 3.190 7.605 -12.211 1.00 98.31 192 PHE A N 1
ATOM 1556 C CA . PHE A 1 192 ? 2.550 6.362 -11.788 1.00 98.31 192 PHE A CA 1
ATOM 1557 C C . PHE A 1 192 ? 1.459 5.903 -12.763 1.00 98.31 192 PHE A C 1
ATOM 1559 O O . PHE A 1 192 ? 1.081 4.735 -12.727 1.00 98.31 192 PHE A O 1
ATOM 1566 N N . GLY A 1 193 ? 0.952 6.795 -13.620 1.00 98.06 193 GLY A N 1
ATOM 1567 C CA . GLY A 1 193 ? -0.256 6.579 -14.410 1.00 98.06 193 GLY A CA 1
ATOM 1568 C C . GLY A 1 193 ? -0.231 5.304 -15.256 1.00 98.06 193 GLY A C 1
A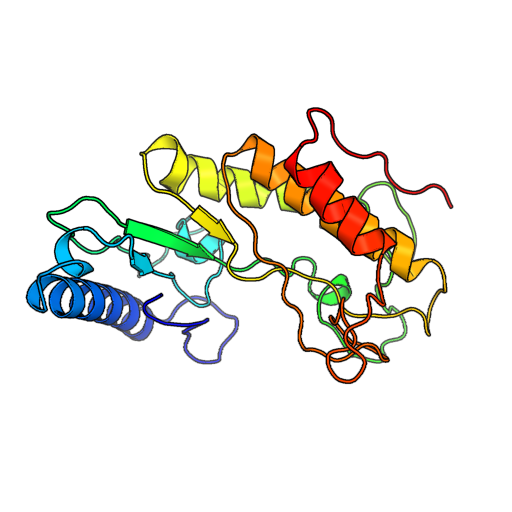TOM 1569 O O . GLY A 1 193 ? 0.679 5.100 -16.064 1.00 98.06 193 GLY A O 1
ATOM 1570 N N . LEU A 1 194 ? -1.278 4.492 -15.111 1.00 98.38 194 LEU A N 1
ATOM 1571 C CA . LEU A 1 194 ? -1.577 3.298 -15.908 1.00 98.38 194 LEU A CA 1
ATOM 1572 C C . LEU A 1 194 ? -2.537 3.599 -17.064 1.00 98.38 194 LEU A C 1
ATOM 1574 O O . LEU A 1 194 ? -2.579 2.860 -18.054 1.00 98.38 194 LEU A O 1
ATOM 1578 N N . PHE A 1 195 ? -3.304 4.682 -16.925 1.00 98.38 195 PHE A N 1
ATOM 1579 C CA . PHE A 1 195 ? -4.281 5.149 -17.899 1.00 98.38 195 PHE A CA 1
ATOM 1580 C C . PHE A 1 195 ? -3.963 6.574 -18.350 1.00 98.38 195 PHE A C 1
ATOM 1582 O O . PHE A 1 195 ? -3.616 7.429 -17.534 1.00 98.38 195 PHE A O 1
ATOM 1589 N N . ASP A 1 196 ? -4.146 6.841 -19.639 1.00 97.62 196 ASP A N 1
ATOM 1590 C CA . ASP A 1 196 ? -4.311 8.198 -20.146 1.00 97.62 196 ASP A CA 1
ATOM 1591 C C . ASP A 1 196 ? -5.776 8.584 -19.940 1.00 97.62 196 ASP A C 1
ATOM 1593 O O . ASP A 1 196 ? -6.687 8.098 -20.617 1.00 97.62 196 ASP A O 1
ATOM 1597 N N . ARG A 1 197 ? -6.007 9.472 -18.975 1.00 97.00 197 ARG A N 1
ATOM 1598 C CA . ARG A 1 197 ? -7.356 9.901 -18.589 1.00 97.00 197 ARG A CA 1
ATOM 1599 C C . ARG A 1 197 ? -7.982 10.882 -19.573 1.00 97.00 197 ARG A C 1
ATOM 1601 O O . ARG A 1 197 ? -9.191 11.077 -19.532 1.00 97.00 197 ARG A O 1
ATOM 1608 N N . LYS A 1 198 ? -7.184 11.508 -20.443 1.00 96.12 198 LYS A N 1
ATOM 1609 C CA . LYS A 1 198 ? -7.684 12.418 -21.477 1.00 96.12 198 LYS A CA 1
ATOM 1610 C C . LYS A 1 198 ? -8.230 11.630 -22.660 1.00 96.12 198 LYS A C 1
ATOM 1612 O O . LYS A 1 198 ? -9.286 11.973 -23.182 1.00 96.12 198 LYS A O 1
ATOM 1617 N N . ASN A 1 199 ? -7.508 10.592 -23.072 1.00 97.12 199 ASN A N 1
ATOM 1618 C CA . ASN A 1 199 ? -7.873 9.774 -24.228 1.00 97.12 199 ASN A CA 1
ATOM 1619 C C . ASN A 1 199 ? -8.619 8.482 -23.851 1.00 97.12 199 ASN A C 1
ATOM 1621 O O . ASN A 1 199 ? -9.055 7.757 -24.741 1.00 97.12 199 ASN A O 1
ATOM 1625 N N . CYS A 1 200 ? -8.793 8.204 -22.554 1.00 96.50 200 CYS A N 1
ATOM 1626 C CA . CYS A 1 200 ? -9.436 6.998 -22.027 1.00 96.50 200 CYS A CA 1
ATOM 1627 C C . CYS A 1 200 ? -8.769 5.702 -22.518 1.00 96.50 200 CYS A C 1
ATOM 1629 O O . CYS A 1 200 ? -9.448 4.728 -22.848 1.00 96.50 200 CYS A O 1
ATOM 1631 N N . THR A 1 201 ? -7.435 5.685 -22.575 1.00 97.88 201 THR A N 1
ATOM 1632 C CA . THR A 1 201 ? -6.648 4.539 -23.050 1.00 97.88 201 THR A CA 1
ATOM 1633 C C . THR A 1 201 ? -5.743 3.974 -21.960 1.00 97.88 201 THR A C 1
ATOM 1635 O O . THR A 1 201 ? -5.354 4.658 -21.014 1.00 97.88 201 THR A O 1
ATOM 1638 N N . VAL A 1 202 ? -5.397 2.692 -22.092 1.00 98.00 202 VAL A N 1
ATOM 1639 C CA . VAL A 1 202 ? -4.377 2.038 -21.264 1.00 98.00 202 VAL A CA 1
ATOM 1640 C C . VAL A 1 202 ? -2.990 2.388 -21.798 1.00 98.00 202 VAL A C 1
ATOM 1642 O O . VAL A 1 202 ? -2.730 2.198 -22.985 1.00 98.00 202 VAL A O 1
ATOM 1645 N N . THR A 1 203 ? -2.091 2.840 -20.925 1.00 96.81 203 THR A N 1
ATOM 1646 C CA . THR A 1 203 ? -0.698 3.174 -21.275 1.00 96.81 203 THR A CA 1
ATOM 1647 C C . THR A 1 203 ? 0.308 2.169 -20.721 1.00 96.81 203 THR A C 1
ATOM 1649 O O . THR A 1 203 ? 1.386 2.022 -21.286 1.00 96.81 203 THR A O 1
ATOM 1652 N N . GLN A 1 204 ? -0.049 1.442 -19.657 1.00 97.62 204 GLN A N 1
ATOM 1653 C CA . GLN A 1 204 ? 0.820 0.457 -19.001 1.00 97.62 204 GLN A CA 1
ATOM 1654 C C . GLN A 1 204 ? 0.163 -0.938 -18.948 1.00 97.62 204 GLN A C 1
ATOM 1656 O O . GLN A 1 204 ? -0.107 -1.465 -17.863 1.00 97.62 204 GLN A O 1
ATOM 1661 N N . PRO A 1 205 ? -0.129 -1.569 -20.105 1.00 98.12 205 PRO A N 1
ATOM 1662 C CA . PRO A 1 205 ? -0.847 -2.847 -20.151 1.00 98.12 205 PRO A CA 1
ATOM 1663 C C . PRO A 1 205 ? -0.088 -3.992 -19.463 1.00 98.12 205 PRO A C 1
ATOM 1665 O O . PRO A 1 205 ? -0.711 -4.901 -18.909 1.00 98.12 205 PRO A O 1
ATOM 1668 N N . GLU A 1 206 ? 1.246 -3.939 -19.454 1.00 98.06 206 GLU A N 1
ATOM 1669 C CA . GLU A 1 206 ? 2.104 -4.920 -18.781 1.00 98.06 206 GLU A CA 1
ATOM 1670 C C . GLU A 1 206 ? 1.929 -4.881 -17.261 1.00 98.06 206 GLU A C 1
ATOM 1672 O O . GLU A 1 206 ? 1.739 -5.929 -16.640 1.00 98.06 206 GLU A O 1
ATOM 1677 N N . ILE A 1 207 ? 1.904 -3.678 -16.674 1.00 98.62 207 ILE A N 1
ATOM 1678 C CA . ILE A 1 207 ? 1.702 -3.479 -15.233 1.00 98.62 207 ILE A CA 1
ATOM 1679 C C . ILE A 1 207 ? 0.278 -3.893 -14.841 1.00 98.62 207 ILE A C 1
ATOM 1681 O O . ILE A 1 207 ? 0.106 -4.635 -13.878 1.00 98.62 207 ILE A O 1
ATOM 1685 N N . ILE A 1 208 ? -0.746 -3.512 -15.614 1.00 98.69 208 ILE A N 1
ATOM 1686 C CA . ILE A 1 208 ? -2.136 -3.940 -15.356 1.00 98.69 208 ILE A CA 1
ATOM 1687 C C . ILE A 1 208 ? -2.255 -5.468 -15.387 1.00 98.69 208 ILE A C 1
ATOM 1689 O O . ILE A 1 208 ? -2.865 -6.072 -14.502 1.00 98.69 208 ILE A O 1
ATOM 1693 N N . SER A 1 209 ? -1.643 -6.112 -16.383 1.00 98.56 209 SER A N 1
ATOM 1694 C CA . SER A 1 209 ? -1.650 -7.572 -16.491 1.00 98.56 209 SER A CA 1
ATOM 1695 C C . SER A 1 209 ? -0.942 -8.227 -15.303 1.00 98.56 209 SER A C 1
ATOM 1697 O O . SER A 1 209 ? -1.445 -9.213 -14.768 1.00 98.56 209 SER A O 1
ATOM 1699 N N . ALA A 1 210 ? 0.185 -7.666 -14.860 1.00 98.69 210 ALA A N 1
ATOM 1700 C CA . ALA A 1 210 ? 0.909 -8.098 -13.667 1.00 98.69 210 ALA A CA 1
ATOM 1701 C C . ALA A 1 210 ? 0.065 -8.000 -12.387 1.00 98.69 210 ALA A C 1
ATOM 1703 O O . ALA A 1 210 ? 0.013 -8.963 -11.625 1.00 98.69 210 ALA A O 1
ATOM 1704 N N . ILE A 1 211 ? -0.656 -6.892 -12.182 1.00 98.75 211 ILE A N 1
ATOM 1705 C CA . ILE A 1 211 ? -1.577 -6.722 -11.045 1.00 98.75 211 ILE A CA 1
ATOM 1706 C C . ILE A 1 211 ? -2.622 -7.847 -11.034 1.00 98.75 211 ILE A C 1
ATOM 1708 O O . ILE A 1 211 ? -2.813 -8.518 -10.018 1.00 98.75 211 ILE A O 1
ATOM 1712 N N . ILE A 1 212 ? -3.260 -8.105 -12.182 1.00 98.38 212 ILE A N 1
ATOM 1713 C CA . ILE A 1 212 ? -4.298 -9.141 -12.312 1.00 98.38 212 ILE A CA 1
ATOM 1714 C C . ILE A 1 212 ? -3.725 -10.547 -12.091 1.00 98.38 212 ILE A C 1
ATOM 1716 O O . ILE A 1 212 ? -4.397 -11.380 -11.477 1.00 98.38 212 ILE A O 1
ATOM 1720 N N . ARG A 1 213 ? -2.513 -10.829 -12.592 1.00 98.44 213 ARG A N 1
ATOM 1721 C CA . ARG A 1 213 ? -1.832 -12.112 -12.361 1.00 98.44 213 ARG A CA 1
ATOM 1722 C C . ARG A 1 213 ? -1.525 -12.306 -10.883 1.00 98.44 213 ARG A C 1
ATOM 1724 O O . ARG A 1 213 ? -1.941 -13.318 -10.327 1.00 98.44 213 ARG A O 1
ATOM 1731 N N . GLY A 1 214 ? -0.882 -11.328 -10.244 1.00 98.50 214 GLY A N 1
ATOM 1732 C CA . GLY A 1 214 ? -0.514 -11.384 -8.828 1.00 98.50 214 GLY A CA 1
ATOM 1733 C C . GLY A 1 214 ? -1.722 -11.636 -7.925 1.00 98.50 214 GLY A C 1
ATOM 1734 O O . GLY A 1 214 ? -1.690 -12.538 -7.095 1.00 98.50 214 GLY A O 1
ATOM 1735 N N . ALA A 1 215 ? -2.840 -10.946 -8.172 1.00 97.06 215 ALA A N 1
ATOM 1736 C CA . ALA A 1 215 ? -4.076 -11.089 -7.394 1.00 97.06 215 ALA A CA 1
ATOM 1737 C C . ALA A 1 215 ? -4.755 -12.474 -7.498 1.00 97.06 215 ALA A C 1
ATOM 1739 O O . ALA A 1 215 ? -5.736 -12.736 -6.803 1.00 97.06 215 ALA A O 1
ATOM 1740 N N . LYS A 1 216 ? -4.272 -13.350 -8.389 1.00 95.81 216 LYS A N 1
ATOM 1741 C CA . LYS A 1 216 ? -4.774 -14.718 -8.608 1.00 95.81 216 LYS A CA 1
ATOM 1742 C C . LYS A 1 216 ? -3.670 -15.774 -8.496 1.00 95.81 216 LYS A C 1
ATOM 1744 O O . LYS A 1 216 ? -3.923 -16.954 -8.744 1.00 95.81 216 LYS A O 1
ATOM 1749 N N . ALA A 1 217 ? -2.437 -15.362 -8.209 1.00 94.31 217 ALA A N 1
ATOM 1750 C CA . ALA A 1 217 ? -1.274 -16.225 -8.303 1.00 94.31 217 ALA A CA 1
ATOM 1751 C C . ALA A 1 217 ? -1.193 -17.172 -7.099 1.00 94.31 217 ALA A C 1
ATOM 1753 O O . ALA A 1 217 ? -1.254 -16.756 -5.946 1.00 94.31 217 ALA A O 1
ATOM 1754 N N . THR A 1 218 ? -0.984 -18.462 -7.368 1.00 93.00 218 THR A N 1
ATOM 1755 C CA . THR A 1 218 ? -0.739 -19.484 -6.333 1.00 93.00 218 THR A CA 1
ATOM 1756 C C . THR A 1 218 ? 0.750 -19.774 -6.127 1.00 93.00 218 THR A C 1
ATOM 1758 O O . THR A 1 218 ? 1.113 -20.616 -5.309 1.00 93.00 218 THR A O 1
ATOM 1761 N N . LYS A 1 219 ? 1.619 -19.137 -6.916 1.00 95.19 219 LYS A N 1
ATOM 1762 C CA . LYS A 1 219 ? 3.079 -19.258 -6.872 1.00 95.19 219 LYS A CA 1
ATOM 1763 C C . LYS A 1 219 ? 3.691 -17.876 -7.063 1.00 95.19 219 LYS A C 1
ATOM 1765 O O . LYS A 1 219 ? 3.109 -17.056 -7.769 1.00 95.19 219 LYS A O 1
ATOM 1770 N N . ALA A 1 220 ? 4.859 -17.654 -6.468 1.00 94.81 220 ALA A N 1
ATOM 1771 C CA . ALA A 1 220 ? 5.595 -16.411 -6.652 1.00 94.81 220 ALA A CA 1
ATOM 1772 C C . ALA A 1 220 ? 5.953 -16.207 -8.138 1.00 94.81 220 ALA A C 1
ATOM 1774 O O . ALA A 1 220 ? 6.324 -17.186 -8.802 1.00 94.81 220 ALA A O 1
ATOM 1775 N N . PRO A 1 221 ? 5.847 -14.973 -8.668 1.00 95.38 221 PRO A N 1
ATOM 1776 C CA . PRO A 1 221 ? 6.332 -14.667 -10.006 1.00 95.38 221 PRO A CA 1
ATOM 1777 C C . PRO A 1 221 ? 7.854 -14.839 -10.065 1.00 95.38 221 PRO A C 1
ATOM 1779 O O . PRO A 1 221 ? 8.551 -14.748 -9.057 1.00 95.38 221 PRO A O 1
ATOM 1782 N N . THR A 1 222 ? 8.375 -15.125 -11.255 1.00 94.38 222 THR A N 1
ATOM 1783 C CA . THR A 1 222 ? 9.821 -15.291 -11.461 1.00 94.38 222 THR A CA 1
ATOM 1784 C C . THR A 1 222 ? 10.466 -13.931 -11.698 1.00 94.38 222 THR A C 1
ATOM 1786 O O . THR A 1 222 ? 9.940 -13.140 -12.482 1.00 94.38 222 THR A O 1
ATOM 1789 N N . VAL A 1 223 ? 11.603 -13.681 -11.042 1.00 94.38 223 VAL A N 1
ATOM 1790 C CA . VAL A 1 223 ? 12.418 -12.475 -11.252 1.00 94.38 223 VAL A CA 1
ATOM 1791 C C . VAL A 1 223 ? 12.730 -12.315 -12.748 1.00 94.38 223 VAL A C 1
ATOM 1793 O O . VAL A 1 223 ? 13.109 -13.305 -13.383 1.00 94.38 223 VAL A O 1
ATOM 1796 N N . PRO A 1 224 ? 12.593 -11.109 -13.333 1.00 92.56 224 PRO A N 1
ATOM 1797 C CA . PRO A 1 224 ? 12.954 -10.867 -14.723 1.00 92.56 224 PRO A CA 1
ATOM 1798 C C . PRO A 1 224 ? 14.419 -11.215 -14.997 1.00 92.56 224 PRO A C 1
ATOM 1800 O O . PRO A 1 224 ? 15.307 -10.820 -14.241 1.00 92.56 224 PRO A O 1
ATOM 1803 N N . THR A 1 225 ? 14.672 -11.928 -16.092 1.00 83.69 225 THR A N 1
ATOM 1804 C CA . THR A 1 225 ? 16.030 -12.184 -16.585 1.00 83.69 225 THR A CA 1
ATOM 1805 C C . THR A 1 225 ? 16.627 -10.916 -17.192 1.00 83.69 225 THR A C 1
ATOM 1807 O O . THR A 1 225 ? 15.888 -10.090 -17.734 1.00 83.69 225 THR A O 1
ATOM 1810 N N . GLU A 1 226 ? 17.950 -10.763 -17.106 1.00 67.44 226 GLU A N 1
ATOM 1811 C CA . GLU A 1 226 ? 18.664 -9.635 -17.721 1.00 67.44 226 GLU A CA 1
ATOM 1812 C C . GLU A 1 226 ? 18.657 -9.669 -19.253 1.00 67.44 226 GLU A C 1
ATOM 1814 O O . GLU A 1 226 ? 18.772 -10.771 -19.834 1.00 67.44 226 GLU A O 1
#

Mean predicted aligned error: 3.14 Å

Sequence (226 aa):
ESMNEEFDGTYGNPSVTAYNNINDYNQIFVDTVRAAGGKNADRYLLVPGWNTDINFTTGEVGYELEAKFVIPNDSKGRIMISVHYYSPWEFCGSEEQKTDVIFRWGDTLEGQVKPRQNESLVDKQFDKLYNAYISKGYGVVIGEYGSIDKTFKDARNTTYRAYFAEYVNYAAHKRNIVTVYWDNGWNGKYGFGLFDRKNCTVTQPEIISAIIRGAKATKAPTVPTE

pLDDT: mean 96.23, std 5.15, range [63.44, 98.94]

Solvent-accessible surface area (backbone atoms only — not comparable to full-atom values): 12616 Å² total; per-residue (Å²): 103,69,69,76,64,53,68,90,86,61,98,65,79,82,54,49,70,62,46,49,49,51,37,50,51,41,35,53,43,48,53,53,44,40,70,69,32,76,76,41,51,79,44,75,41,36,40,56,30,50,49,14,34,58,42,53,31,59,54,69,50,103,59,88,71,93,51,68,57,57,85,55,90,52,101,70,73,42,57,31,38,32,28,48,50,48,75,43,45,54,45,20,69,56,83,67,89,57,97,79,56,32,51,42,64,39,56,89,58,79,77,43,36,62,82,70,38,29,61,67,37,52,49,55,54,49,49,46,50,27,70,64,29,42,78,73,74,30,49,42,33,33,66,31,29,55,48,34,38,44,48,94,81,40,75,61,21,60,59,24,47,14,50,50,40,17,44,53,28,24,54,27,43,80,55,69,36,47,78,33,75,48,60,77,56,36,74,52,88,61,18,40,20,43,41,40,77,88,79,74,40,78,71,34,65,63,38,56,50,21,37,59,46,11,58,69,44,93,63,83,76,79,78,82,80,134

Secondary structure (DSSP, 8-state):
---SS-S-S-SSSPPHHHHHHHHHHHHHHHHHHHHT-GGGTT--EEEE-GGG-HHHHH--SSS--SS---PPP-TT--EEEEEEE--SHHHHT-----TT------TT--SSS-TTSSHHHHHHHHHHHHHHTGGGT-EEEEEEE-----TTT-TTHHHHHHHHHHHHHHHHHTTT-EEEE---S--STT---SEETTTTEES-HHHHHHHHHHTT-SSPPPPPP-

Nearest PDB structures (foldseek):
  2jeq-assembly1_A  TM=9.317E-01  e=3.529E-26  Paenibacillus pabuli
  6haa-assembly2_B  TM=8.917E-01  e=3.027E-17  Cellvibrio japonicus Ueda107
  5oyd-assembly1_A  TM=8.681E-01  e=1.383E-17  Cellvibrio japonicus Ueda107
  6wqy-assembly1_A  TM=8.833E-01  e=1.193E-16  Phocaeicola salanitronis DSM 18170
  3zmr-assembly2_B  TM=9.063E-01  e=6.955E-16  Bacteroides ovatus

Foldseek 3Di:
DQDAQDAPPDPDAGDQVRQVVLQVSQQVVQVVQCVVDDPSVQDQDEGEGHRLALCQALVVDPDHHPHGHDNHDRPNPRYAYEHADQWPVLFAFDPDPDPQRQLAADQPDDGNYDHCTHLNVLLVSVVSVLVRAVVVPHAYENAEYFGFDPCVPPVCSLVRRLLRLLSNLQSCLVRNHHYDYDAPCDPDGGGRHQANPVVRDGDNVSNVVSNVCSNVDPDRDDGDDD

Radius of gyration: 18.49 Å; Cα contacts (8 Å, |Δi|>4): 418; chains: 1; bounding box: 54×35×48 Å